Protein AF-A0A956HCN1-F1 (afdb_monomer)

Sequence (232 aa):
DELDNDITKVTPASFEPSIDYIVTKIPRFAFEKFKGADDTLTIQMKSVGEAMAIGRTVRESLGKAMRSMETETWGFDLAVGDIDLDQLEAQISRPTPSRLWLIGEALRRGMIFDDREVGVLVGQILPEVRKHLPVSIDSARLPGGAKIRPQIQLKTSREGDGLQVLATIVYGDPPIARVDGDRMRLVEPKKKAGKKAEPPRELPVRNVRVEKLLRERLRERFGLEPGQRKIL

Solvent-accessible surface area (backbone atoms only — not comparable to full-atom values): 14654 Å² total; per-residue (Å²): 134,83,62,62,23,88,84,76,69,80,46,63,53,89,66,83,88,86,76,93,57,36,77,29,75,46,75,33,69,60,64,91,79,41,86,90,60,81,67,67,63,62,97,62,90,74,60,80,50,69,26,73,21,74,19,83,37,61,50,51,4,44,44,48,19,46,44,58,56,80,72,93,33,79,45,63,60,65,89,71,76,100,64,57,71,68,59,49,49,57,52,51,73,43,54,39,90,59,29,71,35,50,49,44,46,39,58,73,75,61,65,80,72,54,82,80,48,42,54,50,38,65,72,51,48,48,60,57,46,49,76,50,38,97,70,88,82,90,65,100,68,76,94,61,59,54,80,52,68,73,43,82,44,78,48,77,49,76,58,88,92,44,79,47,75,44,37,33,45,27,28,56,89,75,59,47,30,33,48,49,83,95,41,79,42,78,42,82,75,79,73,54,92,94,48,88,72,79,73,79,93,68,76,65,51,84,56,66,71,61,50,50,53,53,49,51,50,33,37,76,75,67,72,43,67,72,53,67,83,79,84,127

Foldseek 3Di:
DFAPDPPPSPHGPPDDDDDQKDKDKAFAADCVVPPPDDQFDDPDDRGPGMFMAIDNFPCRRQQVRQVVRPPPDNHLPDDDPPDDLVVLVVVLVTRGSCNVSSVSVSVVVPPDDDPVVLCCCVVPVVVNCVVHDPDDDDDPDRPDLPQFQKDWDWDWDDDPPDIDIAIWIAGDVVGQWTDAPPDIDGDQDDDDPPDDDDRDPDDRDDDVPNVVVVQVCCCVPPVDGHHHDDDD

Secondary structure (DSSP, 8-state):
-PPBPTTTSSSBS-SPPP-SSEEEEEEE--GGGSTT------SS---SEEEEEEESSHHHHHHHHHHTT-SS--SS-----S--HHHHHHHHHS--TTHHHHHHHHHHTTPPPPHHHHHHIIIIIHHHHHTTS------SS------PPEEEEEEEEEETTEEEEEEEEEETTTT-EEEETTEEEEPPPP--TT-PPPPPSSPPPP-HHHHHHHHHHHHHHHS--PPP----

Mean predicted aligned error: 16.88 Å

Structure (mmCIF, N/CA/C/O backbone):
data_AF-A0A956HCN1-F1
#
_entry.id   AF-A0A956HCN1-F1
#
loop_
_atom_site.group_PDB
_atom_site.id
_atom_site.type_symbol
_atom_site.label_atom_id
_atom_site.label_alt_id
_atom_site.label_comp_id
_atom_site.label_asym_id
_atom_site.label_entity_id
_atom_site.label_seq_id
_atom_site.pdbx_PDB_ins_code
_atom_site.Cartn_x
_atom_site.Cartn_y
_atom_site.Cartn_z
_atom_site.occupancy
_atom_site.B_iso_or_equiv
_atom_site.auth_seq_id
_atom_site.auth_comp_id
_atom_site.auth_asym_id
_atom_site.auth_atom_id
_atom_site.pdbx_PDB_model_num
ATOM 1 N N . ASP A 1 1 ? -1.348 19.232 37.941 1.00 69.00 1 ASP A N 1
ATOM 2 C CA . ASP A 1 1 ? -2.361 19.077 36.892 1.00 69.00 1 ASP A CA 1
ATOM 3 C C . ASP A 1 1 ? -2.016 17.944 35.963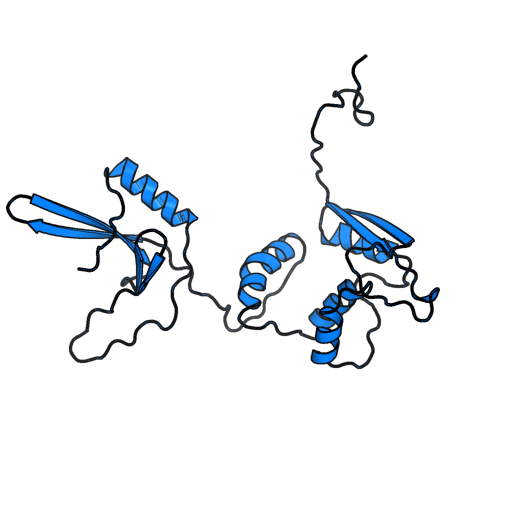 1.00 69.00 1 ASP A C 1
ATOM 5 O O . ASP A 1 1 ? -0.853 17.784 35.605 1.00 69.00 1 ASP A O 1
ATOM 9 N N . GLU A 1 2 ? -3.025 17.140 35.645 1.00 80.62 2 GLU A N 1
ATOM 10 C CA . GLU A 1 2 ? -2.978 16.139 34.580 1.00 80.62 2 GLU A CA 1
ATOM 11 C C . GLU A 1 2 ? -3.184 16.827 33.219 1.00 80.62 2 GLU A C 1
ATOM 13 O O . GLU A 1 2 ? -3.710 17.937 33.153 1.00 80.62 2 GLU A O 1
ATOM 18 N N . LEU A 1 3 ? -2.714 16.202 32.136 1.00 89.56 3 LEU A N 1
ATOM 19 C CA . LEU A 1 3 ? -2.830 16.758 30.785 1.00 89.56 3 LEU A CA 1
ATOM 20 C C . LEU A 1 3 ? -4.182 16.379 30.168 1.00 89.56 3 LEU A C 1
ATOM 22 O O . LEU A 1 3 ? -4.461 15.193 29.972 1.00 89.56 3 LEU A O 1
ATOM 26 N N . ASP A 1 4 ? -4.978 17.380 29.802 1.00 91.94 4 ASP A N 1
ATOM 27 C CA . ASP A 1 4 ? -6.216 17.200 29.041 1.00 91.94 4 ASP A CA 1
ATOM 28 C C . ASP A 1 4 ? -5.939 17.044 27.538 1.00 91.94 4 ASP A C 1
ATOM 30 O O . ASP A 1 4 ? -4.964 17.569 26.999 1.00 91.94 4 ASP A O 1
ATOM 34 N N . ASN A 1 5 ? -6.821 16.339 26.825 1.00 92.94 5 ASN A N 1
ATOM 35 C CA . ASN A 1 5 ? -6.773 16.265 25.368 1.00 92.94 5 ASN A CA 1
ATOM 36 C C . ASN 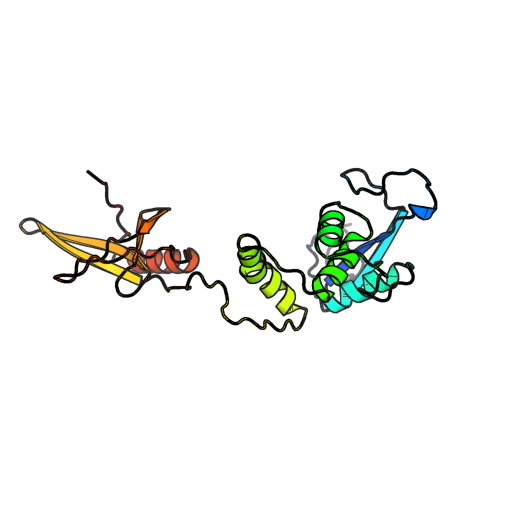A 1 5 ? -7.097 17.631 24.753 1.00 92.94 5 ASN A C 1
ATOM 38 O O . ASN A 1 5 ? -8.204 18.147 24.912 1.00 92.94 5 ASN A O 1
ATOM 42 N N . ASP A 1 6 ? -6.172 18.165 23.959 1.00 93.56 6 ASP A N 1
ATOM 43 C CA . ASP A 1 6 ? -6.309 19.483 23.351 1.00 93.56 6 ASP A CA 1
ATOM 44 C C . ASP A 1 6 ? -7.444 19.638 22.338 1.00 93.56 6 ASP A C 1
ATOM 46 O O . ASP A 1 6 ? -7.892 20.760 22.108 1.00 93.56 6 ASP A O 1
ATOM 50 N N . ILE A 1 7 ? -7.924 18.550 21.741 1.00 93.31 7 ILE A N 1
ATOM 51 C CA . ILE A 1 7 ? -8.974 18.610 20.720 1.00 93.31 7 ILE A CA 1
ATOM 52 C C . ILE A 1 7 ? -10.352 18.476 21.362 1.00 93.31 7 ILE A C 1
ATOM 54 O O . ILE A 1 7 ? -11.232 19.301 21.129 1.00 93.31 7 ILE A O 1
ATOM 58 N N . THR A 1 8 ? -10.560 17.428 22.160 1.00 91.94 8 THR A N 1
ATOM 59 C CA . THR A 1 8 ? -11.879 17.140 22.740 1.00 91.94 8 THR A CA 1
ATOM 60 C C . THR A 1 8 ? -12.130 17.924 24.024 1.00 91.94 8 THR A C 1
ATOM 62 O O . THR A 1 8 ? -13.290 18.144 24.354 1.00 91.94 8 THR A O 1
ATOM 65 N N . LYS A 1 9 ? -11.073 18.328 24.749 1.00 90.12 9 LYS A N 1
ATOM 66 C CA . LYS A 1 9 ? -11.102 19.061 26.031 1.00 90.12 9 LYS A CA 1
ATOM 67 C C . LYS A 1 9 ? -11.916 18.394 27.155 1.00 90.12 9 LYS A C 1
ATOM 69 O O . LYS A 1 9 ? -12.146 19.007 28.189 1.00 90.12 9 LYS A O 1
ATOM 74 N N . VAL A 1 10 ? -12.364 17.153 26.956 1.00 90.69 10 VAL A N 1
ATOM 75 C CA . VAL A 1 10 ? -13.223 16.398 27.893 1.00 90.69 10 VAL A CA 1
ATOM 76 C C . VAL A 1 10 ? -12.700 14.991 28.188 1.00 90.69 10 VAL A C 1
ATOM 78 O O . VAL A 1 10 ? -13.300 14.254 28.965 1.00 90.69 10 VAL A O 1
ATOM 81 N N . THR A 1 11 ? -11.600 14.596 27.549 1.00 90.25 11 THR A N 1
ATOM 82 C CA . THR A 1 11 ? -10.904 13.328 27.796 1.00 90.25 11 THR A CA 1
ATOM 83 C C . THR A 1 11 ? -9.472 13.626 28.231 1.00 90.25 11 THR A C 1
ATOM 85 O O . THR A 1 11 ? -8.907 14.604 27.737 1.00 90.25 11 THR A O 1
ATOM 88 N N . PRO A 1 12 ? -8.841 12.787 29.069 1.00 92.69 12 PRO A N 1
ATOM 89 C CA . PRO A 1 12 ? -7.426 12.952 29.386 1.00 92.69 12 PRO A CA 1
ATOM 90 C C . PRO A 1 12 ? -6.561 12.712 28.139 1.00 92.69 12 PRO A C 1
ATOM 92 O O . PRO A 1 12 ? -7.006 12.088 27.174 1.00 92.69 12 PRO A O 1
ATOM 95 N N . ALA A 1 13 ? -5.310 13.171 28.157 1.00 94.06 13 ALA A N 1
ATOM 96 C CA . ALA A 1 13 ? -4.333 12.898 27.098 1.00 94.06 13 ALA A CA 1
ATOM 97 C C . ALA A 1 13 ? -3.831 11.435 27.095 1.00 94.06 13 ALA A C 1
ATOM 99 O O . ALA A 1 13 ? -3.197 10.996 26.138 1.00 94.06 13 ALA A O 1
ATOM 100 N N . SER A 1 14 ? -4.121 10.663 28.146 1.00 94.31 14 SER A N 1
ATOM 101 C CA . SER A 1 14 ? -3.707 9.267 28.333 1.00 94.31 14 SER A CA 1
ATOM 102 C C . SER A 1 14 ? -4.626 8.265 27.616 1.00 94.31 14 SER A C 1
ATOM 104 O O . SER A 1 14 ? -5.228 7.389 28.236 1.00 94.31 14 SER A O 1
ATOM 106 N N . PHE A 1 15 ? -4.738 8.375 26.291 1.00 93.81 15 PHE A N 1
ATOM 107 C CA . PHE A 1 15 ? -5.506 7.435 25.466 1.00 93.81 15 PHE A CA 1
ATOM 108 C C . PHE A 1 15 ? -4.859 7.204 24.094 1.00 93.81 15 PHE A C 1
ATOM 110 O O . PHE A 1 15 ? -4.029 7.989 23.642 1.00 93.81 15 PHE A O 1
ATOM 117 N N . GLU A 1 16 ? -5.272 6.133 23.412 1.00 95.38 16 GLU A N 1
ATOM 118 C CA . GLU A 1 16 ? -4.913 5.872 22.014 1.00 95.38 16 GLU A CA 1
ATOM 119 C C . GLU A 1 16 ? -6.017 6.405 21.081 1.00 95.38 16 GLU A C 1
ATOM 121 O O . GLU A 1 16 ? -7.164 5.951 21.175 1.00 95.38 16 GLU A O 1
ATOM 126 N N . PRO A 1 17 ? -5.725 7.363 20.178 1.00 93.75 17 PRO A N 1
ATOM 127 C CA . PRO A 1 17 ? -6.721 7.872 19.243 1.00 93.75 17 PRO A CA 1
ATOM 128 C C . PRO A 1 17 ? -7.242 6.794 18.289 1.00 93.75 17 PRO A C 1
ATOM 130 O O . PRO A 1 17 ? -6.470 6.076 17.657 1.00 93.75 17 PRO A O 1
ATOM 133 N N . SER A 1 18 ? -8.564 6.741 18.115 1.00 95.25 18 SER A N 1
ATOM 134 C CA . SER A 1 18 ? -9.203 5.988 17.034 1.00 95.25 18 SER A CA 1
ATOM 135 C C . SER A 1 18 ? -9.595 6.951 15.916 1.00 95.25 18 SER A C 1
ATOM 137 O O . SER A 1 18 ? -10.284 7.939 16.168 1.00 95.25 18 SER A O 1
ATOM 139 N N . ILE A 1 19 ? -9.138 6.679 14.692 1.00 95.25 19 ILE A N 1
ATOM 140 C CA . ILE A 1 19 ? -9.431 7.497 13.509 1.00 95.25 19 ILE A CA 1
ATOM 141 C C . ILE A 1 19 ? -10.404 6.768 12.581 1.00 95.25 19 ILE A C 1
ATOM 143 O O . ILE A 1 19 ? -10.278 5.569 12.338 1.00 95.25 19 ILE A O 1
ATOM 147 N N . ASP A 1 20 ? -11.362 7.507 12.028 1.00 96.25 20 ASP A N 1
ATOM 148 C CA . ASP A 1 20 ? -12.388 7.026 11.094 1.00 96.25 20 ASP A CA 1
ATOM 149 C C . ASP A 1 20 ? -12.117 7.491 9.644 1.00 96.25 20 ASP A C 1
ATOM 151 O O . ASP A 1 20 ? -13.019 7.613 8.803 1.00 96.25 20 ASP A O 1
ATOM 155 N N . TYR A 1 21 ? -10.844 7.766 9.360 1.00 95.38 21 TYR A N 1
ATOM 156 C CA . TYR A 1 21 ? -10.308 8.229 8.085 1.00 95.38 21 TYR A CA 1
ATOM 157 C C . TYR A 1 21 ? -8.902 7.666 7.848 1.00 95.38 21 TYR A C 1
ATOM 159 O O . TYR A 1 21 ? -8.264 7.104 8.735 1.00 95.38 21 TYR A O 1
ATOM 167 N N . ILE A 1 22 ? -8.411 7.838 6.624 1.00 92.94 22 ILE A N 1
ATOM 168 C CA . ILE A 1 22 ? -7.085 7.423 6.176 1.00 92.94 22 ILE A CA 1
ATOM 169 C C . ILE A 1 22 ? -6.247 8.666 5.906 1.00 92.94 22 ILE A C 1
ATOM 171 O O . ILE A 1 22 ? -6.690 9.604 5.234 1.00 92.94 22 ILE A O 1
ATOM 175 N N . VAL A 1 23 ? -5.020 8.646 6.422 1.00 96.56 23 VAL A N 1
ATOM 176 C CA . VAL A 1 23 ? -4.009 9.676 6.197 1.00 96.56 23 VAL A CA 1
ATOM 177 C C . VAL A 1 23 ? -2.916 9.094 5.309 1.00 96.56 23 VAL A C 1
ATOM 179 O O . VAL A 1 23 ? -2.337 8.060 5.635 1.00 96.56 23 VAL A O 1
ATOM 182 N N . THR A 1 24 ? -2.632 9.754 4.191 1.00 95.94 24 THR A N 1
ATOM 183 C CA . THR A 1 24 ? -1.552 9.378 3.275 1.00 95.94 24 THR A CA 1
ATOM 184 C C . THR A 1 24 ? -0.509 10.475 3.279 1.00 95.94 24 THR A C 1
ATOM 186 O O . THR A 1 24 ? -0.846 11.652 3.146 1.00 95.94 24 THR A O 1
ATOM 189 N N . LYS A 1 25 ? 0.755 10.076 3.402 1.00 96.69 25 LYS A N 1
ATOM 190 C CA . LYS A 1 25 ? 1.913 10.961 3.380 1.00 96.69 25 LYS A CA 1
ATOM 191 C C . LYS A 1 25 ? 2.818 10.583 2.217 1.00 96.69 25 LYS A C 1
ATOM 193 O O . LYS A 1 25 ? 3.232 9.429 2.122 1.00 96.69 25 LYS A O 1
ATOM 198 N N . ILE A 1 26 ? 3.149 11.545 1.359 1.00 95.19 26 ILE A N 1
ATOM 199 C CA . ILE A 1 26 ? 4.052 11.345 0.220 1.00 95.19 26 ILE A CA 1
ATOM 200 C C . ILE A 1 26 ? 5.246 12.305 0.355 1.00 95.19 26 ILE A C 1
ATOM 202 O O . ILE A 1 26 ? 5.047 13.513 0.485 1.00 95.19 26 ILE A O 1
ATOM 206 N N . PRO A 1 27 ? 6.495 11.803 0.372 1.00 95.62 27 PRO A N 1
ATOM 207 C CA . PRO A 1 27 ? 7.684 12.651 0.424 1.00 95.62 27 PRO A CA 1
ATOM 208 C C . PRO A 1 27 ? 7.918 13.397 -0.900 1.00 95.62 27 PRO A C 1
ATOM 210 O O . PRO A 1 27 ? 7.813 12.808 -1.976 1.00 95.62 27 PRO A O 1
ATOM 213 N N . ARG A 1 28 ? 8.300 14.679 -0.821 1.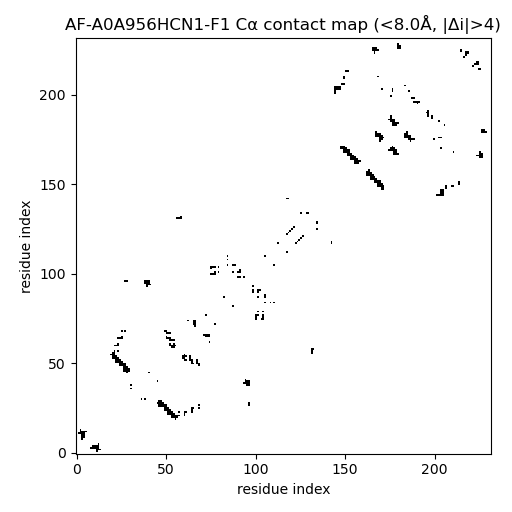00 93.75 28 ARG A N 1
ATOM 214 C CA . ARG A 1 28 ? 8.723 15.517 -1.956 1.00 93.75 28 ARG A CA 1
ATOM 215 C C . ARG A 1 28 ? 10.241 15.514 -2.069 1.00 93.75 28 ARG A C 1
ATOM 217 O O . ARG A 1 28 ? 10.950 15.711 -1.086 1.00 93.75 28 ARG A O 1
ATOM 224 N N . PHE A 1 29 ? 10.735 15.332 -3.285 1.00 94.38 29 PHE A N 1
ATOM 225 C CA . PHE A 1 29 ? 12.160 15.360 -3.625 1.00 94.38 29 PHE A CA 1
ATOM 226 C C . PHE A 1 29 ? 12.445 16.538 -4.553 1.00 94.38 29 PHE A C 1
ATOM 228 O O . PHE A 1 29 ? 11.509 17.048 -5.153 1.00 94.38 29 PHE A O 1
ATOM 235 N N . ALA A 1 30 ? 13.700 16.966 -4.674 1.00 93.62 30 ALA A N 1
ATOM 236 C CA . ALA A 1 30 ? 14.086 18.056 -5.577 1.00 93.62 30 ALA A CA 1
ATOM 237 C C . ALA A 1 30 ? 15.391 17.740 -6.329 1.00 93.62 30 ALA A C 1
ATOM 239 O O . ALA A 1 30 ? 16.304 18.565 -6.387 1.00 93.62 30 ALA A O 1
ATOM 240 N N . PHE A 1 31 ? 15.522 16.512 -6.846 1.00 92.94 31 PHE A N 1
ATOM 241 C CA . PHE A 1 31 ? 16.740 16.041 -7.521 1.00 92.94 31 PHE A CA 1
ATOM 242 C C . PHE A 1 31 ? 17.103 16.869 -8.758 1.00 92.94 31 PHE A C 1
ATOM 244 O O . PHE A 1 31 ? 18.280 16.987 -9.084 1.00 92.94 31 PHE A O 1
ATOM 251 N N . GLU A 1 32 ? 16.130 17.528 -9.392 1.00 89.81 32 GLU A N 1
ATOM 252 C CA . GLU A 1 32 ? 16.351 18.466 -10.494 1.00 89.81 32 GLU A CA 1
ATOM 253 C C . GLU A 1 32 ? 17.296 19.625 -10.128 1.00 89.81 32 GLU A C 1
ATOM 255 O O . GLU A 1 32 ? 17.954 20.191 -11.002 1.00 89.81 32 GLU A O 1
ATOM 260 N N . LYS A 1 33 ? 17.417 19.948 -8.832 1.00 92.50 33 LYS A N 1
ATOM 261 C CA . LYS A 1 33 ? 18.336 20.973 -8.317 1.00 92.50 33 LYS A CA 1
ATOM 262 C C . LYS A 1 33 ? 19.751 20.445 -8.046 1.00 92.50 33 LYS A C 1
ATOM 264 O O . LYS A 1 33 ? 20.663 21.246 -7.862 1.00 92.50 33 LYS A O 1
ATOM 269 N N . PHE A 1 34 ? 19.957 19.126 -8.049 1.00 93.69 34 PHE A N 1
ATOM 270 C CA . PHE A 1 34 ? 21.212 18.469 -7.665 1.00 93.69 34 PHE A CA 1
ATOM 271 C C . PHE A 1 34 ? 21.736 17.581 -8.800 1.00 93.69 34 PHE A C 1
ATOM 273 O O . PHE A 1 34 ? 21.676 16.353 -8.745 1.00 93.69 34 PHE A O 1
ATOM 280 N N . LYS A 1 35 ? 22.263 18.209 -9.858 1.00 91.31 35 LYS A N 1
ATOM 281 C CA . LYS A 1 35 ? 22.835 17.486 -11.007 1.00 91.31 35 LYS A CA 1
ATOM 282 C C . LYS A 1 35 ? 23.929 16.510 -10.553 1.00 91.31 35 LYS A C 1
ATOM 284 O O . LYS A 1 35 ? 24.846 16.901 -9.838 1.00 91.31 35 LYS A O 1
ATOM 289 N N . GLY A 1 36 ? 23.839 15.258 -11.002 1.00 91.62 36 GLY A N 1
ATOM 290 C CA . GLY A 1 36 ? 24.785 14.190 -10.654 1.00 91.62 36 GLY A CA 1
ATOM 291 C C . GLY A 1 36 ? 24.497 13.481 -9.327 1.00 91.62 36 GLY A C 1
ATOM 292 O O . GLY A 1 36 ? 25.200 12.529 -8.998 1.00 91.62 36 GLY A O 1
ATOM 293 N N . ALA A 1 37 ? 23.475 13.902 -8.575 1.00 93.00 37 ALA A N 1
ATOM 294 C CA . ALA A 1 37 ? 23.035 13.166 -7.398 1.00 93.00 37 ALA A CA 1
ATOM 295 C C . ALA A 1 37 ? 22.338 11.857 -7.796 1.00 93.00 37 ALA A C 1
ATOM 297 O O . ALA A 1 37 ? 21.514 11.832 -8.709 1.00 93.00 37 ALA A O 1
ATOM 298 N N . ASP A 1 38 ? 22.641 10.783 -7.069 1.00 93.62 38 ASP A N 1
ATOM 299 C CA . ASP A 1 38 ? 21.920 9.515 -7.177 1.00 93.62 38 ASP A CA 1
ATOM 300 C C . ASP A 1 38 ? 20.516 9.657 -6.567 1.00 93.62 38 ASP A C 1
ATOM 302 O O . ASP A 1 38 ? 20.368 9.963 -5.376 1.00 93.62 38 ASP A O 1
ATOM 306 N N . ASP A 1 39 ? 19.489 9.418 -7.380 1.00 94.56 39 ASP A N 1
ATOM 307 C CA . ASP A 1 39 ? 18.076 9.521 -7.008 1.00 94.56 39 ASP A CA 1
ATOM 308 C C . ASP A 1 39 ? 17.523 8.262 -6.321 1.00 94.56 39 ASP A C 1
ATOM 310 O O . ASP A 1 39 ? 16.372 8.250 -5.875 1.00 94.56 39 ASP A O 1
ATOM 314 N N . THR A 1 40 ? 18.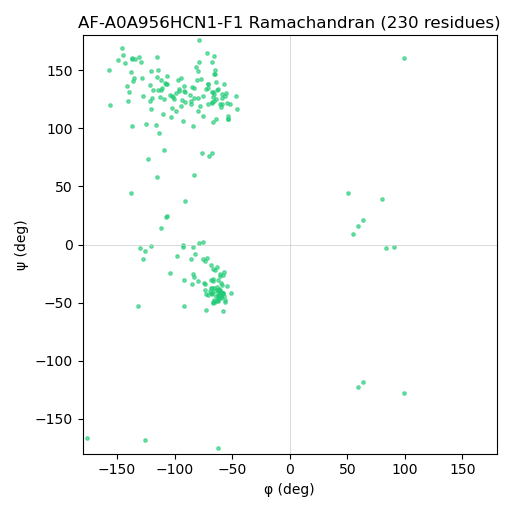344 7.218 -6.181 1.00 95.25 40 THR A N 1
ATOM 315 C CA . THR A 1 40 ? 17.955 5.967 -5.529 1.00 95.25 40 THR A CA 1
ATOM 316 C C . THR A 1 40 ? 17.645 6.210 -4.054 1.00 95.25 40 THR A C 1
ATOM 318 O O . THR A 1 40 ? 18.459 6.754 -3.299 1.00 95.25 40 THR A O 1
ATOM 321 N N . LEU A 1 41 ? 16.453 5.806 -3.623 1.00 95.19 41 LEU A N 1
ATOM 322 C CA . LEU A 1 41 ? 15.990 5.929 -2.249 1.00 95.19 41 LEU A CA 1
ATOM 323 C C . LEU A 1 41 ? 16.597 4.812 -1.401 1.00 95.19 41 LEU A C 1
ATOM 325 O O . LEU A 1 41 ? 16.468 3.628 -1.709 1.00 95.19 41 LEU A O 1
ATOM 329 N N . THR A 1 42 ? 17.250 5.207 -0.314 1.00 94.19 42 THR A N 1
ATOM 330 C CA . THR A 1 42 ? 17.902 4.301 0.632 1.00 94.19 42 THR A CA 1
ATOM 331 C C . THR A 1 42 ? 17.382 4.580 2.041 1.00 94.19 42 THR A C 1
ATOM 333 O O . THR A 1 42 ? 16.414 5.315 2.230 1.00 94.19 42 THR A O 1
ATOM 336 N N . ILE A 1 43 ? 18.032 4.012 3.055 1.00 94.94 43 ILE A N 1
ATOM 337 C CA . ILE A 1 43 ? 17.760 4.341 4.459 1.00 94.94 43 ILE A CA 1
ATOM 338 C C . ILE A 1 43 ? 18.070 5.809 4.802 1.00 94.94 43 ILE A C 1
ATOM 340 O O . ILE A 1 43 ? 17.576 6.319 5.804 1.00 94.94 43 ILE A O 1
ATOM 344 N N . GLN A 1 44 ? 18.886 6.492 3.990 1.00 95.62 44 GLN A N 1
ATOM 345 C CA . GLN A 1 44 ? 19.218 7.896 4.193 1.00 95.62 44 GLN A CA 1
ATOM 346 C C . GLN A 1 44 ? 18.167 8.793 3.532 1.00 95.62 44 GLN A C 1
ATOM 348 O O . GLN A 1 44 ? 17.864 8.661 2.344 1.00 95.62 44 GLN A O 1
ATOM 353 N N . MET A 1 45 ? 17.639 9.744 4.303 1.00 96.25 45 MET A N 1
ATOM 354 C CA . MET A 1 45 ? 16.622 10.680 3.831 1.00 96.25 45 MET A CA 1
ATOM 355 C C . MET A 1 45 ? 17.189 11.619 2.755 1.00 96.25 45 MET A C 1
ATOM 357 O O . MET A 1 45 ? 18.201 12.284 2.966 1.00 96.25 45 MET A O 1
ATOM 361 N N . LYS A 1 46 ? 16.500 11.681 1.609 1.00 96.38 46 LYS A N 1
ATOM 362 C CA . LYS A 1 46 ? 16.791 12.595 0.485 1.00 96.38 46 LYS A CA 1
ATOM 363 C C . LYS A 1 46 ? 15.618 13.531 0.148 1.00 96.38 46 LYS A C 1
ATOM 365 O O . LYS A 1 46 ? 15.703 14.326 -0.783 1.00 96.38 46 LYS A O 1
ATOM 370 N N . SER A 1 47 ? 14.496 13.417 0.860 1.00 95.62 47 SER A N 1
ATOM 371 C CA . SER A 1 47 ? 13.314 14.258 0.648 1.00 95.62 47 SER A CA 1
ATOM 372 C C . SER A 1 47 ? 13.503 15.646 1.256 1.00 95.62 47 SER A C 1
ATOM 374 O O . SER A 1 47 ? 14.044 15.771 2.350 1.00 95.62 47 SER A O 1
ATOM 376 N N . VAL A 1 48 ? 12.997 16.669 0.573 1.00 95.81 48 VAL A N 1
ATOM 377 C CA . VAL A 1 48 ? 13.045 18.081 0.993 1.00 95.81 48 VAL A CA 1
ATOM 378 C C . VAL A 1 48 ? 11.753 18.548 1.668 1.00 95.81 48 VAL A C 1
ATOM 380 O O . VAL A 1 48 ? 11.702 19.645 2.211 1.00 95.81 48 VAL A O 1
ATOM 383 N N . GLY A 1 49 ? 10.705 17.727 1.619 1.00 95.31 49 GLY A N 1
ATOM 384 C CA . GLY A 1 49 ? 9.412 18.022 2.220 1.00 95.31 49 GLY A CA 1
ATOM 385 C C . GLY A 1 49 ? 8.444 16.857 2.074 1.00 95.31 49 GLY A C 1
ATOM 386 O O . GLY A 1 49 ? 8.833 15.739 1.719 1.00 95.31 49 GLY A O 1
ATOM 387 N N . GLU A 1 50 ? 7.171 17.124 2.330 1.00 96.00 50 GLU A N 1
ATOM 388 C CA . GLU A 1 50 ? 6.105 16.134 2.262 1.00 96.00 50 GLU A CA 1
ATOM 389 C C . GLU A 1 50 ? 4.738 16.768 2.043 1.00 96.00 50 GLU A C 1
ATOM 391 O O . GLU A 1 50 ? 4.476 17.878 2.498 1.00 96.00 50 GLU A O 1
ATOM 396 N N . ALA A 1 51 ? 3.863 16.021 1.375 1.00 95.00 51 ALA A N 1
ATOM 397 C CA . ALA A 1 51 ? 2.439 16.296 1.328 1.00 95.00 51 ALA A CA 1
ATOM 398 C C . ALA A 1 51 ? 1.702 15.265 2.187 1.00 95.00 51 ALA A C 1
ATOM 400 O O . ALA A 1 51 ? 2.006 14.069 2.139 1.00 95.00 51 ALA A O 1
ATOM 401 N N . MET A 1 52 ? 0.711 15.727 2.946 1.00 97.75 52 MET A N 1
ATOM 402 C CA . MET A 1 52 ? -0.202 14.881 3.709 1.00 97.75 52 MET A CA 1
ATOM 403 C C . MET A 1 52 ? -1.633 15.148 3.252 1.00 97.75 52 MET A C 1
ATOM 405 O O . MET A 1 52 ? -2.026 16.302 3.089 1.00 97.75 52 MET A O 1
ATOM 409 N N . ALA A 1 53 ? -2.430 14.095 3.087 1.00 97.12 53 ALA A N 1
ATOM 410 C CA . ALA A 1 53 ? -3.848 14.238 2.794 1.00 97.12 53 ALA A CA 1
ATOM 411 C C . ALA A 1 53 ? -4.720 13.259 3.579 1.00 97.12 53 ALA A C 1
ATOM 413 O O . ALA A 1 53 ? -4.336 12.122 3.858 1.00 97.12 53 ALA A O 1
ATOM 414 N N . ILE A 1 54 ? -5.937 13.709 3.885 1.00 97.38 54 ILE A N 1
ATOM 415 C CA . ILE A 1 54 ? -6.953 12.956 4.620 1.00 97.38 54 ILE A CA 1
ATOM 416 C C . ILE A 1 54 ? -8.108 12.605 3.674 1.00 97.38 54 ILE A C 1
ATOM 418 O O . ILE A 1 54 ? -8.595 13.444 2.904 1.00 97.38 54 ILE A O 1
ATOM 422 N N . GLY A 1 55 ? -8.560 11.355 3.734 1.00 94.25 55 GLY A N 1
ATOM 423 C CA . GLY A 1 55 ? -9.731 10.872 3.007 1.00 94.25 55 GLY A CA 1
ATOM 424 C C . GLY A 1 55 ? -10.440 9.751 3.757 1.00 94.25 55 GLY A C 1
ATOM 425 O O . GLY A 1 55 ? -9.846 9.076 4.589 1.00 94.25 55 GLY A O 1
ATOM 426 N N . ARG A 1 56 ? -11.717 9.523 3.452 1.00 91.81 56 ARG A N 1
ATOM 427 C CA . ARG A 1 56 ? -12.509 8.410 4.000 1.00 91.81 56 ARG A CA 1
ATOM 428 C C . ARG A 1 56 ? -12.122 7.059 3.389 1.00 91.81 56 ARG A C 1
ATOM 430 O O . ARG A 1 56 ? -12.496 6.016 3.911 1.00 91.81 56 ARG A O 1
ATOM 437 N N . THR A 1 57 ? -11.379 7.067 2.281 1.00 83.88 57 THR A N 1
ATOM 438 C CA . THR A 1 57 ? -10.889 5.868 1.583 1.00 83.88 57 THR A CA 1
ATOM 439 C C . THR A 1 57 ? -9.430 6.033 1.157 1.00 83.88 57 THR A C 1
ATOM 441 O O . THR A 1 57 ? -8.950 7.160 1.012 1.00 83.88 57 THR A O 1
ATOM 444 N N . VAL A 1 58 ? -8.733 4.917 0.884 1.00 83.94 58 VAL A N 1
ATOM 445 C CA . VAL A 1 58 ? -7.346 4.954 0.380 1.00 83.94 58 VAL A CA 1
ATOM 446 C C . VAL A 1 58 ? -7.280 5.721 -0.936 1.00 83.94 58 VAL A C 1
ATOM 448 O O . VAL A 1 58 ? -6.407 6.561 -1.096 1.00 83.94 58 VAL A O 1
ATOM 451 N N . ARG A 1 59 ? -8.234 5.500 -1.852 1.00 84.00 59 ARG A N 1
ATOM 452 C CA . ARG A 1 59 ? -8.308 6.212 -3.138 1.00 84.00 59 ARG A CA 1
ATOM 453 C C . ARG A 1 59 ? -8.360 7.725 -2.945 1.00 84.00 59 ARG A C 1
ATOM 455 O O . ARG A 1 59 ? -7.629 8.450 -3.609 1.00 84.00 59 ARG A O 1
ATOM 462 N N . GLU A 1 60 ? -9.244 8.189 -2.067 1.00 86.75 60 GLU A N 1
ATOM 463 C CA . GLU A 1 60 ? -9.423 9.617 -1.819 1.00 86.75 60 GLU A CA 1
ATOM 464 C C . GLU A 1 60 ? -8.175 10.227 -1.171 1.00 86.75 60 GLU A C 1
ATOM 466 O O . GLU A 1 60 ? -7.673 11.242 -1.648 1.00 86.75 60 GLU A O 1
ATOM 471 N N . SER A 1 61 ? -7.664 9.598 -0.109 1.00 94.06 61 SER A N 1
ATOM 472 C CA . SER A 1 61 ? -6.486 10.077 0.617 1.00 94.06 61 SER A CA 1
ATOM 473 C C . SER A 1 61 ? -5.242 10.093 -0.282 1.00 94.06 61 SER A C 1
ATOM 475 O O . SER A 1 61 ? -4.570 11.119 -0.384 1.00 94.06 61 SER A O 1
ATOM 477 N N . LEU A 1 62 ? -4.987 9.007 -1.018 1.00 90.56 62 LEU A N 1
ATOM 478 C CA . LEU A 1 62 ? -3.858 8.891 -1.939 1.00 90.56 62 LEU A CA 1
ATOM 479 C C . LEU A 1 62 ? -3.973 9.865 -3.115 1.00 90.56 62 LEU A C 1
ATOM 481 O O . LEU A 1 62 ? -3.017 10.576 -3.404 1.00 90.56 62 LEU A O 1
ATOM 485 N N . GLY A 1 63 ? -5.136 9.945 -3.767 1.00 90.56 63 GLY A N 1
ATOM 486 C CA . GLY A 1 63 ? -5.342 10.847 -4.903 1.00 90.56 63 GLY A CA 1
ATOM 487 C C . GLY A 1 63 ? -5.161 12.318 -4.523 1.00 90.56 63 GLY A C 1
ATOM 488 O O . GLY A 1 63 ? -4.514 13.068 -5.255 1.00 90.56 63 GLY A O 1
ATOM 489 N N . LYS A 1 64 ? -5.663 12.721 -3.345 1.00 93.44 64 LYS A N 1
ATOM 490 C CA . LYS A 1 64 ? -5.410 14.058 -2.790 1.00 93.44 64 LYS A CA 1
ATOM 491 C C . LYS A 1 64 ? -3.918 14.276 -2.533 1.00 93.44 64 LYS A C 1
ATOM 493 O O . LYS A 1 64 ? -3.386 15.279 -2.993 1.00 93.44 64 LYS A O 1
ATOM 498 N N . ALA A 1 65 ? -3.241 13.335 -1.868 1.00 94.06 65 ALA A N 1
ATOM 499 C CA . ALA A 1 65 ? -1.815 13.455 -1.566 1.00 94.06 65 ALA A CA 1
ATOM 500 C C . ALA A 1 65 ? -0.965 13.583 -2.839 1.00 94.06 65 ALA A C 1
ATOM 502 O O . ALA A 1 65 ? -0.101 14.450 -2.898 1.00 94.06 65 ALA A O 1
ATOM 503 N N . MET A 1 66 ? -1.242 12.775 -3.870 1.00 91.19 66 MET A N 1
ATOM 504 C CA . MET A 1 66 ? -0.522 12.810 -5.149 1.00 91.19 66 MET A CA 1
ATOM 505 C C . MET A 1 66 ? -0.687 14.156 -5.859 1.00 91.19 66 MET A C 1
ATOM 507 O O . MET A 1 66 ? 0.300 14.741 -6.290 1.00 91.19 66 MET A O 1
ATOM 511 N N . ARG A 1 67 ? -1.912 14.691 -5.925 1.00 91.19 67 ARG A N 1
ATOM 512 C CA . ARG A 1 67 ? -2.168 16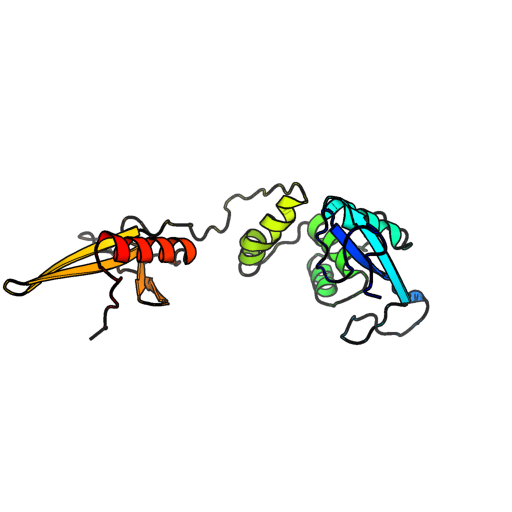.008 -6.530 1.00 91.19 67 ARG A CA 1
ATOM 513 C C . ARG A 1 67 ? -1.543 17.159 -5.729 1.00 91.19 67 ARG A C 1
ATOM 515 O O . ARG A 1 67 ? -1.167 18.175 -6.304 1.00 91.19 67 ARG A O 1
ATOM 522 N N . SER A 1 68 ? -1.408 17.006 -4.413 1.00 92.25 68 SER A N 1
ATOM 523 C CA . SER A 1 68 ? -0.760 17.985 -3.529 1.00 92.25 68 SER A CA 1
ATOM 524 C C . SER A 1 68 ? 0.772 17.996 -3.621 1.00 92.25 68 SER A C 1
ATOM 526 O O . SER A 1 68 ? 1.408 18.759 -2.904 1.00 92.25 68 SER A O 1
ATOM 528 N N . MET A 1 69 ? 1.381 17.180 -4.489 1.00 89.88 69 MET A N 1
ATOM 529 C CA . MET A 1 69 ? 2.840 17.098 -4.619 1.00 89.88 69 MET A CA 1
ATOM 530 C C . MET A 1 69 ? 3.489 18.272 -5.361 1.00 89.88 69 MET A C 1
ATOM 532 O O . MET A 1 69 ? 4.717 18.364 -5.353 1.00 89.88 69 MET A O 1
ATOM 536 N N . GLU A 1 70 ? 2.709 19.124 -6.035 1.00 86.50 70 GLU A N 1
ATOM 537 C CA . GLU A 1 70 ? 3.228 20.222 -6.874 1.00 86.50 70 GLU A CA 1
ATOM 538 C C . GLU A 1 70 ? 4.301 19.731 -7.870 1.00 86.50 70 GLU A C 1
ATOM 540 O O . GLU A 1 70 ? 5.392 20.287 -8.013 1.00 86.50 70 GLU A O 1
ATOM 545 N N . THR A 1 71 ? 4.011 18.598 -8.510 1.00 83.06 71 THR A N 1
ATOM 546 C CA . THR A 1 71 ? 4.861 17.951 -9.529 1.00 83.06 71 THR A CA 1
ATOM 547 C C . THR A 1 71 ? 4.229 18.000 -10.918 1.00 83.06 71 THR A C 1
ATOM 549 O O . THR A 1 71 ? 4.638 17.252 -11.794 1.00 83.06 71 THR A O 1
ATOM 552 N N . GLU A 1 72 ? 3.202 18.839 -11.100 1.00 83.50 72 GLU A N 1
ATOM 553 C CA . GLU A 1 72 ? 2.384 18.914 -12.323 1.00 83.50 72 GLU A CA 1
ATOM 554 C C . GLU A 1 72 ? 1.671 17.596 -12.686 1.00 83.50 72 GLU A C 1
ATOM 556 O O . GLU A 1 72 ? 1.148 17.453 -13.787 1.00 83.50 72 GLU A O 1
ATOM 561 N N . THR A 1 73 ? 1.587 16.658 -11.736 1.00 83.50 73 THR A N 1
ATOM 562 C CA . THR A 1 73 ? 0.833 15.406 -11.865 1.00 83.50 73 THR A CA 1
ATOM 563 C C . THR A 1 73 ? -0.551 15.516 -11.217 1.00 83.50 73 THR A C 1
ATOM 565 O O . THR A 1 73 ? -0.732 16.106 -10.147 1.00 83.50 73 THR A O 1
ATOM 568 N N . TRP A 1 74 ? -1.547 14.915 -11.858 1.00 85.00 74 TRP A N 1
ATOM 569 C CA . TRP A 1 74 ? -2.946 14.817 -11.450 1.00 85.00 74 TRP A CA 1
ATOM 570 C C . TRP A 1 74 ? -3.314 13.355 -11.176 1.00 85.00 74 TRP A C 1
ATOM 572 O O . TRP A 1 74 ? -4.243 12.785 -11.750 1.00 85.00 74 TRP A O 1
ATOM 582 N N . GLY A 1 75 ? -2.581 12.736 -10.249 1.00 84.06 75 GLY A N 1
ATOM 583 C CA . GLY A 1 75 ? -2.725 11.321 -9.910 1.00 84.06 75 GLY A CA 1
ATOM 584 C C . GLY A 1 75 ? -1.662 10.478 -10.607 1.00 84.06 75 GLY A C 1
ATOM 585 O O . GLY A 1 75 ? -0.478 10.753 -10.465 1.00 84.06 75 GLY A O 1
ATOM 586 N N . PHE A 1 76 ? -2.065 9.421 -11.315 1.00 83.62 76 PHE A N 1
ATOM 587 C CA . PHE A 1 76 ? -1.150 8.453 -11.945 1.00 83.62 76 PHE A CA 1
ATOM 588 C C . PHE A 1 76 ? -0.773 8.822 -13.392 1.00 83.62 76 PHE A C 1
ATOM 590 O O . PHE A 1 76 ? -0.689 7.953 -14.254 1.00 83.62 76 PHE A O 1
ATOM 597 N N . ASP A 1 77 ? -0.596 10.099 -13.696 1.00 81.81 77 ASP A N 1
ATOM 598 C CA . ASP A 1 77 ? -0.467 10.656 -15.052 1.00 81.81 77 ASP A CA 1
ATOM 599 C C . ASP A 1 77 ? 0.959 11.116 -15.398 1.00 81.81 77 ASP A C 1
ATOM 601 O O . ASP A 1 77 ? 1.149 11.950 -16.280 1.00 81.81 77 ASP A O 1
ATOM 605 N N . LEU A 1 78 ? 1.975 10.564 -14.727 1.00 82.75 78 LEU A N 1
ATOM 606 C CA . LEU A 1 78 ? 3.365 10.854 -15.072 1.00 82.75 78 LEU A CA 1
ATOM 607 C C . LEU A 1 78 ? 3.628 10.454 -16.527 1.00 82.75 78 LEU A C 1
ATOM 609 O O . LEU A 1 78 ? 3.416 9.301 -16.906 1.00 82.75 78 LEU A O 1
ATOM 613 N N . ALA A 1 79 ? 4.133 11.400 -17.316 1.00 78.62 79 ALA A N 1
ATOM 614 C CA . ALA A 1 79 ? 4.575 11.137 -18.674 1.00 78.62 79 ALA A CA 1
ATOM 615 C C . ALA A 1 79 ? 5.805 10.221 -18.641 1.00 78.62 79 ALA A C 1
ATOM 617 O O . ALA A 1 79 ? 6.913 10.640 -18.304 1.00 78.62 79 ALA A O 1
ATOM 618 N N . VAL A 1 80 ? 5.595 8.955 -18.982 1.00 82.00 80 VAL A N 1
ATOM 619 C CA . VAL A 1 80 ? 6.665 7.988 -19.210 1.00 82.00 80 VAL A CA 1
ATOM 620 C C . VAL A 1 80 ? 6.924 7.949 -20.711 1.00 82.00 80 VAL A C 1
ATOM 622 O O . VAL A 1 80 ? 5.982 7.884 -21.499 1.00 82.00 80 VAL A O 1
ATOM 625 N N . GLY A 1 81 ? 8.195 8.023 -21.109 1.00 82.31 81 GLY A N 1
ATOM 626 C CA . GLY A 1 81 ? 8.585 7.945 -22.515 1.00 82.31 81 GLY A CA 1
ATOM 627 C C . GLY A 1 81 ? 8.217 6.611 -23.176 1.00 82.31 81 GLY A C 1
ATOM 628 O O . GLY A 1 81 ? 7.595 5.724 -22.577 1.00 82.31 81 GLY A O 1
ATOM 629 N N . ASP A 1 82 ? 8.642 6.467 -24.428 1.00 84.94 82 ASP A N 1
ATOM 630 C CA . ASP A 1 82 ? 8.487 5.229 -25.191 1.00 84.94 82 ASP A CA 1
ATOM 631 C C . ASP A 1 82 ? 9.525 4.191 -24.732 1.00 84.94 82 ASP A C 1
ATOM 633 O O . ASP A 1 82 ? 10.600 4.047 -25.310 1.00 84.94 82 ASP A O 1
ATOM 637 N N . ILE A 1 83 ? 9.238 3.562 -23.592 1.00 86.44 83 ILE A N 1
ATOM 638 C CA . ILE A 1 83 ? 9.985 2.430 -23.031 1.00 86.44 83 ILE A CA 1
ATOM 639 C C . ILE A 1 83 ? 9.108 1.177 -23.033 1.00 86.44 83 ILE A C 1
ATOM 641 O O . ILE A 1 83 ? 7.891 1.282 -22.913 1.00 86.44 83 ILE A O 1
ATOM 645 N N . ASP A 1 84 ? 9.680 -0.013 -23.152 1.00 83.19 84 ASP A N 1
ATOM 646 C CA . ASP A 1 84 ? 8.897 -1.252 -23.067 1.00 83.19 84 ASP A CA 1
ATOM 647 C C . ASP A 1 84 ? 8.556 -1.638 -21.607 1.00 83.19 84 ASP A C 1
ATOM 649 O O . ASP A 1 84 ? 8.928 -0.955 -20.644 1.00 83.19 84 ASP A O 1
ATOM 653 N N . LEU A 1 85 ? 7.770 -2.709 -21.434 1.00 78.88 85 LEU A N 1
ATOM 654 C CA . LEU A 1 85 ? 7.386 -3.206 -20.106 1.00 78.88 85 LEU A CA 1
ATOM 655 C C . LEU A 1 85 ? 8.596 -3.686 -19.293 1.00 78.88 85 LEU A C 1
ATOM 657 O O . LEU A 1 85 ? 8.632 -3.425 -18.093 1.00 78.88 85 LEU A O 1
ATOM 661 N N . ASP A 1 86 ? 9.590 -4.302 -19.934 1.00 82.25 86 ASP A N 1
ATOM 662 C CA . ASP A 1 86 ? 10.791 -4.821 -19.268 1.00 82.25 86 ASP A CA 1
ATOM 663 C C . ASP A 1 86 ? 11.645 -3.667 -18.711 1.00 82.25 86 ASP A C 1
ATOM 665 O O . ASP A 1 86 ? 12.120 -3.695 -17.573 1.00 82.25 86 ASP A O 1
ATOM 669 N N . GLN A 1 87 ? 11.797 -2.591 -19.484 1.00 86.69 87 GLN A N 1
ATOM 670 C CA . GLN A 1 87 ? 12.463 -1.358 -19.071 1.00 86.69 87 GLN A CA 1
ATOM 671 C C . GLN A 1 87 ? 11.711 -0.658 -17.938 1.00 86.69 87 GLN A C 1
ATOM 673 O O . GLN A 1 87 ? 12.334 -0.124 -17.015 1.00 86.69 87 GLN A O 1
ATOM 678 N N . LEU A 1 88 ? 10.379 -0.647 -17.989 1.00 85.94 88 LEU A N 1
ATOM 679 C CA . LEU A 1 88 ? 9.552 -0.072 -16.935 1.00 85.94 88 LEU A CA 1
ATOM 680 C C . LEU A 1 88 ? 9.649 -0.889 -15.639 1.00 85.94 88 LEU A C 1
ATOM 682 O O . LEU A 1 88 ? 9.806 -0.310 -14.563 1.00 85.94 88 LEU A O 1
ATOM 686 N N . GLU A 1 89 ? 9.637 -2.219 -15.731 1.00 84.44 89 GLU A N 1
ATOM 687 C CA . GLU A 1 89 ? 9.843 -3.130 -14.603 1.00 84.44 89 GLU A CA 1
ATOM 688 C C . GLU A 1 89 ? 11.229 -2.934 -13.974 1.00 84.44 89 GLU A C 1
ATOM 690 O O . GLU A 1 89 ? 11.349 -2.775 -12.754 1.00 84.44 89 GLU A O 1
ATOM 695 N N . ALA A 1 90 ? 12.271 -2.815 -14.801 1.00 86.94 90 ALA A N 1
ATOM 696 C CA . ALA A 1 90 ? 13.616 -2.495 -14.339 1.00 86.94 90 ALA A CA 1
ATOM 697 C C . ALA A 1 90 ? 13.661 -1.165 -13.565 1.00 86.94 90 ALA A C 1
ATOM 699 O O . ALA A 1 90 ? 14.293 -1.092 -12.508 1.00 86.94 90 ALA A O 1
ATOM 700 N N . GLN A 1 91 ? 12.959 -0.124 -14.024 1.00 90.06 91 GLN A N 1
ATOM 701 C CA . GLN A 1 91 ? 12.862 1.141 -13.286 1.00 90.06 91 GLN A CA 1
ATOM 702 C C . GLN A 1 91 ? 12.062 1.007 -11.983 1.00 90.06 91 GLN A C 1
ATOM 704 O O . GLN A 1 91 ? 12.448 1.599 -10.976 1.00 90.06 91 GLN A O 1
ATOM 709 N N . ILE A 1 92 ? 10.989 0.210 -11.966 1.00 89.62 92 ILE A N 1
ATOM 710 C CA . ILE A 1 92 ? 10.179 -0.059 -10.764 1.00 89.62 92 ILE A CA 1
ATOM 711 C C . ILE A 1 92 ? 10.972 -0.848 -9.716 1.00 89.62 92 ILE A C 1
ATOM 713 O O . ILE A 1 92 ? 10.737 -0.672 -8.515 1.00 89.62 92 ILE A O 1
ATOM 717 N N . SER A 1 93 ? 11.906 -1.700 -10.144 1.00 88.19 93 SER A N 1
ATOM 718 C CA . SER A 1 93 ? 12.777 -2.465 -9.247 1.00 88.19 93 SER A CA 1
ATOM 719 C C . SER A 1 93 ? 13.675 -1.557 -8.397 1.00 88.19 93 SER A C 1
ATOM 721 O O . SER A 1 93 ? 13.961 -1.877 -7.240 1.00 88.19 93 SER A O 1
ATOM 723 N N . ARG A 1 94 ? 14.053 -0.381 -8.925 1.00 92.44 94 ARG A N 1
ATOM 724 C CA . ARG A 1 94 ? 14.842 0.623 -8.208 1.00 92.44 94 ARG A CA 1
ATOM 725 C C . ARG A 1 94 ? 13.914 1.528 -7.388 1.00 92.44 94 ARG A C 1
ATOM 727 O O . ARG A 1 94 ? 13.021 2.166 -7.943 1.00 92.44 94 ARG A O 1
ATOM 734 N N . PRO A 1 95 ? 14.106 1.649 -6.064 1.00 93.25 95 PRO A N 1
ATOM 735 C CA . PRO A 1 95 ? 13.363 2.620 -5.271 1.00 93.25 95 PRO A CA 1
ATOM 736 C C . PRO A 1 95 ? 13.707 4.047 -5.719 1.00 93.25 95 PRO A C 1
ATOM 738 O O . PRO A 1 95 ? 14.802 4.526 -5.450 1.00 93.25 95 PRO A O 1
ATOM 741 N N . THR A 1 96 ? 12.787 4.729 -6.397 1.00 94.38 96 THR A N 1
ATOM 742 C CA . THR A 1 96 ? 12.946 6.119 -6.862 1.00 94.38 96 THR A CA 1
ATOM 743 C C . THR A 1 96 ? 11.723 6.961 -6.480 1.00 94.38 96 THR A C 1
ATOM 745 O O . THR A 1 96 ? 10.653 6.403 -6.208 1.00 94.38 96 THR A O 1
ATOM 748 N N . PRO A 1 97 ? 11.827 8.304 -6.478 1.00 92.81 97 PRO A N 1
ATOM 749 C CA . PRO A 1 97 ? 10.682 9.189 -6.249 1.00 92.81 97 PRO A CA 1
ATOM 750 C C . PRO A 1 97 ? 9.499 8.938 -7.187 1.00 92.81 97 PRO A C 1
ATOM 752 O O . PRO A 1 97 ? 8.350 9.043 -6.770 1.00 92.81 97 PRO A O 1
ATOM 755 N N . SER A 1 98 ? 9.771 8.586 -8.445 1.00 91.38 98 SER A N 1
ATOM 756 C CA . SER A 1 98 ? 8.753 8.353 -9.472 1.00 91.38 98 SER A CA 1
ATOM 757 C C . SER A 1 98 ? 8.138 6.952 -9.417 1.00 91.38 98 SER A C 1
ATOM 759 O O . SER A 1 98 ? 7.142 6.713 -10.096 1.00 91.38 98 SER A O 1
ATOM 761 N N . ARG A 1 99 ? 8.662 6.030 -8.591 1.00 92.44 99 ARG A N 1
ATOM 762 C CA . ARG A 1 99 ? 8.264 4.610 -8.568 1.00 92.44 99 ARG A CA 1
ATOM 763 C C . ARG A 1 99 ? 6.754 4.391 -8.468 1.00 92.44 99 ARG A C 1
ATOM 765 O O . ARG A 1 99 ? 6.224 3.536 -9.167 1.00 92.44 99 ARG A O 1
ATOM 772 N N . LEU A 1 100 ? 6.052 5.162 -7.635 1.00 89.94 100 LEU A N 1
ATOM 773 C CA . LEU A 1 100 ? 4.594 5.050 -7.493 1.00 89.94 100 LEU A CA 1
ATOM 774 C C . LEU A 1 100 ? 3.858 5.325 -8.816 1.00 89.94 100 LEU A C 1
ATOM 776 O O . LEU A 1 100 ? 2.910 4.622 -9.161 1.00 89.94 100 LEU A O 1
ATOM 780 N N . TRP A 1 101 ? 4.306 6.330 -9.564 1.00 90.12 101 TRP A N 1
ATOM 781 C CA . TRP A 1 101 ? 3.739 6.673 -10.863 1.00 90.12 101 TRP A CA 1
ATOM 782 C C . TRP A 1 101 ? 4.127 5.660 -11.939 1.00 90.12 101 TRP A C 1
ATOM 784 O O . TRP A 1 101 ? 3.276 5.286 -12.740 1.0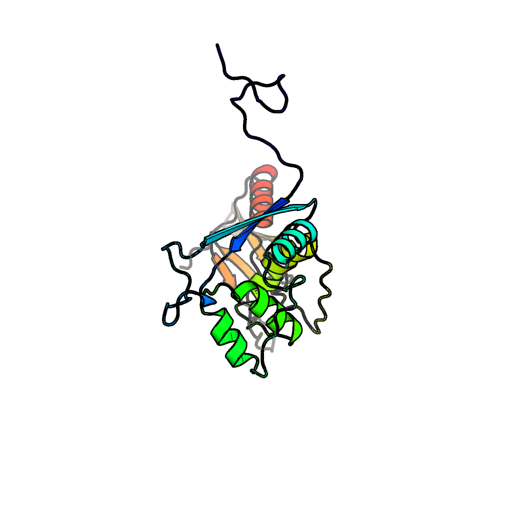0 90.12 101 TRP A O 1
ATOM 794 N N . LEU A 1 102 ? 5.370 5.165 -11.914 1.00 90.31 102 LEU A N 1
ATOM 795 C CA . LEU A 1 102 ? 5.830 4.106 -12.818 1.00 90.31 102 LEU A CA 1
ATOM 796 C C . LEU A 1 102 ? 5.006 2.824 -12.646 1.00 90.31 102 LEU A C 1
ATOM 798 O O . LEU A 1 102 ? 4.613 2.220 -13.638 1.00 90.31 102 LEU A O 1
ATOM 802 N N . ILE A 1 103 ? 4.664 2.450 -11.407 1.00 86.75 103 ILE A N 1
ATOM 803 C CA . ILE A 1 103 ? 3.736 1.341 -11.132 1.00 86.75 103 ILE A CA 1
ATOM 804 C C . ILE A 1 103 ? 2.365 1.616 -11.763 1.00 86.75 103 ILE A C 1
ATOM 806 O O . ILE A 1 103 ? 1.792 0.733 -12.395 1.00 86.75 103 ILE A O 1
ATOM 810 N N . GLY A 1 104 ? 1.841 2.837 -11.621 1.00 86.06 104 GLY A N 1
ATOM 811 C CA . GLY A 1 104 ? 0.580 3.229 -12.253 1.00 86.06 104 GLY A CA 1
ATOM 812 C C . GLY A 1 104 ? 0.607 3.082 -13.777 1.00 86.06 104 GLY A C 1
ATOM 813 O O . GLY A 1 104 ? -0.354 2.581 -14.362 1.00 86.06 104 GLY A O 1
ATOM 814 N N . GLU A 1 105 ? 1.716 3.462 -14.411 1.00 86.25 105 GLU A N 1
ATOM 815 C CA . GLU A 1 105 ? 1.910 3.294 -15.852 1.00 86.25 105 GLU A CA 1
ATOM 816 C C . GLU A 1 105 ? 2.041 1.822 -16.255 1.00 86.25 105 GLU A C 1
ATOM 818 O O . GLU A 1 105 ? 1.433 1.392 -17.232 1.00 86.25 105 GLU A O 1
ATOM 823 N N . ALA A 1 106 ? 2.772 1.019 -15.486 1.00 84.56 106 ALA A N 1
ATOM 824 C CA . ALA A 1 106 ? 2.948 -0.398 -15.783 1.00 84.56 106 ALA A CA 1
ATOM 825 C C . ALA A 1 106 ? 1.618 -1.151 -15.738 1.00 84.56 106 ALA A C 1
ATOM 827 O O . ALA A 1 106 ? 1.293 -1.919 -16.645 1.00 84.56 106 ALA A O 1
ATOM 828 N N . LEU A 1 107 ? 0.798 -0.861 -14.727 1.00 79.81 107 LEU A N 1
ATOM 829 C CA . LEU A 1 107 ? -0.556 -1.397 -14.633 1.00 79.81 107 LEU A CA 1
ATOM 830 C C . LEU A 1 107 ? -1.420 -0.966 -15.829 1.00 79.81 107 LEU A C 1
ATOM 832 O O . LEU A 1 107 ? -2.181 -1.777 -16.352 1.00 79.81 107 LEU A O 1
ATOM 836 N N . ARG A 1 108 ? -1.280 0.281 -16.302 1.00 79.56 108 ARG A N 1
ATOM 837 C CA . ARG A 1 108 ? -1.993 0.790 -17.488 1.00 79.56 108 ARG A CA 1
ATOM 838 C C . ARG A 1 108 ? -1.565 0.087 -18.777 1.00 79.56 108 ARG A C 1
ATOM 840 O O . ARG A 1 108 ? -2.414 -0.173 -19.625 1.00 79.56 108 ARG A O 1
ATOM 847 N N . ARG A 1 109 ? -0.277 -0.239 -18.914 1.0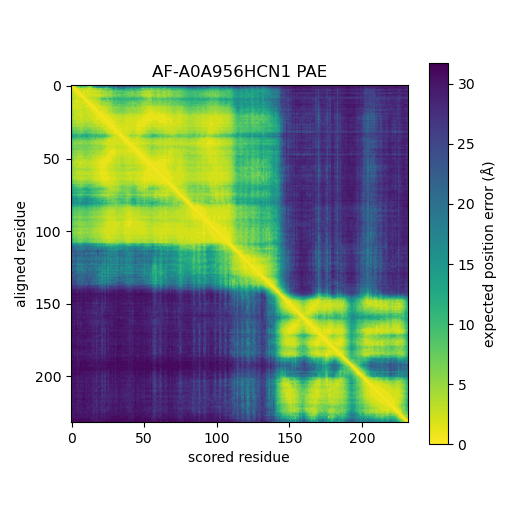0 79.44 109 ARG A N 1
ATOM 848 C CA . ARG A 1 109 ? 0.296 -0.957 -20.066 1.00 79.44 109 ARG A CA 1
ATOM 849 C C . ARG A 1 109 ? 0.060 -2.472 -20.031 1.00 79.44 109 ARG A C 1
ATOM 851 O O . ARG A 1 109 ? 0.496 -3.168 -20.940 1.00 79.44 109 ARG A O 1
ATOM 858 N N . GLY A 1 110 ? -0.646 -2.984 -19.020 1.00 70.44 110 GLY A N 1
ATOM 859 C CA . GLY A 1 110 ? -0.980 -4.405 -18.922 1.00 70.44 110 GLY A CA 1
ATOM 860 C C . GLY A 1 110 ? 0.168 -5.264 -18.395 1.00 70.44 110 GLY A C 1
ATOM 861 O O . GLY A 1 110 ? 0.360 -6.372 -18.887 1.00 70.44 110 GLY A O 1
ATOM 862 N N . MET A 1 111 ? 0.918 -4.759 -17.407 1.00 69.81 111 MET A N 1
ATOM 863 C CA . MET A 1 111 ? 1.937 -5.522 -16.681 1.00 69.81 111 MET A CA 1
ATOM 864 C C . MET A 1 111 ? 1.407 -6.897 -16.255 1.00 69.81 111 MET A C 1
ATOM 866 O O . MET A 1 111 ? 0.346 -7.018 -15.635 1.00 69.81 111 MET A O 1
ATOM 870 N N . ILE A 1 112 ? 2.171 -7.926 -16.613 1.00 64.25 112 ILE A N 1
ATOM 871 C CA . ILE A 1 112 ? 1.874 -9.326 -16.330 1.00 64.25 112 ILE A CA 1
ATOM 872 C C . ILE A 1 112 ? 2.693 -9.722 -15.105 1.00 64.25 112 ILE A C 1
ATOM 874 O O . ILE A 1 112 ? 3.889 -9.466 -15.055 1.00 64.25 112 ILE A O 1
ATOM 878 N N . PHE A 1 113 ? 2.040 -10.334 -14.124 1.00 64.88 113 PHE A N 1
ATOM 879 C CA . PHE A 1 113 ? 2.694 -10.857 -12.927 1.00 64.88 113 PHE A CA 1
ATOM 880 C C . PHE A 1 113 ? 3.027 -12.332 -13.129 1.00 64.88 113 PHE A C 1
ATOM 882 O O . PHE A 1 113 ? 2.230 -13.063 -13.727 1.00 64.88 113 PHE A O 1
ATOM 889 N N . ASP A 1 114 ? 4.171 -12.775 -12.613 1.00 62.62 114 ASP A N 1
ATOM 890 C CA . ASP A 1 114 ? 4.557 -14.183 -12.695 1.00 62.62 114 ASP A CA 1
ATOM 891 C C . ASP A 1 114 ? 3.710 -15.072 -11.754 1.00 62.62 114 ASP A C 1
ATOM 893 O O . ASP A 1 114 ? 3.052 -14.598 -10.824 1.00 62.62 114 ASP A O 1
ATOM 897 N N . ASP A 1 115 ? 3.731 -16.396 -11.944 1.00 57.00 115 ASP A N 1
ATOM 898 C CA . ASP A 1 115 ? 2.945 -17.327 -11.113 1.00 57.00 115 ASP A CA 1
ATOM 899 C C . ASP A 1 115 ? 3.264 -17.241 -9.603 1.00 57.00 115 ASP A C 1
ATOM 901 O O . ASP A 1 115 ? 2.420 -17.570 -8.761 1.00 57.00 115 ASP A O 1
ATOM 905 N N . ARG A 1 116 ? 4.475 -16.805 -9.233 1.00 62.56 116 ARG A N 1
ATOM 906 C CA . ARG A 1 116 ? 4.927 -16.677 -7.837 1.00 62.56 116 ARG A CA 1
ATOM 907 C C . ARG A 1 116 ? 4.377 -15.401 -7.197 1.00 62.56 116 ARG A C 1
ATOM 909 O O . ARG A 1 116 ? 4.083 -15.393 -6.000 1.00 62.56 116 ARG A O 1
ATOM 916 N N . GLU A 1 117 ? 4.186 -14.356 -7.989 1.00 61.75 117 GLU A N 1
ATOM 917 C CA . GLU A 1 117 ? 3.651 -13.054 -7.605 1.00 61.75 117 GLU A CA 1
ATOM 918 C C . GLU A 1 117 ? 2.124 -13.035 -7.625 1.00 61.75 117 GLU A C 1
ATOM 920 O O . GLU A 1 117 ? 1.500 -12.423 -6.752 1.00 61.75 117 GLU A O 1
ATOM 925 N N . VAL A 1 118 ? 1.498 -13.768 -8.553 1.00 63.38 118 VAL A N 1
ATOM 926 C CA . VAL A 1 118 ? 0.036 -13.815 -8.697 1.00 63.38 118 VAL A CA 1
ATOM 927 C C . VAL A 1 118 ? -0.637 -14.331 -7.422 1.00 63.38 118 VAL A C 1
ATOM 929 O O . VAL A 1 118 ? -1.714 -13.858 -7.055 1.00 63.38 118 VAL A O 1
ATOM 932 N N . GLY A 1 119 ? -0.000 -15.246 -6.684 1.00 63.03 119 GLY A N 1
ATOM 933 C CA . GLY A 1 119 ? -0.516 -15.730 -5.401 1.00 63.03 119 GLY A CA 1
ATOM 934 C C . GLY A 1 119 ? -0.641 -14.626 -4.343 1.00 63.03 119 GLY A C 1
ATOM 935 O O . GLY A 1 119 ? -1.662 -14.532 -3.657 1.00 63.03 119 GLY A O 1
ATOM 936 N N . VAL A 1 120 ? 0.369 -13.759 -4.233 1.00 62.66 120 VAL A N 1
ATOM 937 C CA . VAL A 1 120 ? 0.360 -12.604 -3.318 1.00 62.66 120 VAL A CA 1
ATOM 938 C C . VAL A 1 120 ? -0.590 -11.529 -3.839 1.00 62.66 120 VAL A C 1
ATOM 940 O O . VAL A 1 120 ? -1.397 -10.989 -3.076 1.00 62.66 120 VAL A O 1
ATOM 943 N N . LEU A 1 121 ? -0.560 -11.275 -5.147 1.00 62.47 121 LEU A N 1
ATOM 944 C CA . LEU A 1 121 ? -1.424 -10.313 -5.809 1.00 62.47 121 LEU A CA 1
ATOM 945 C C . LEU A 1 121 ? -2.902 -10.657 -5.591 1.00 62.47 121 LEU A C 1
ATOM 947 O O . LEU A 1 121 ? -3.640 -9.866 -5.022 1.00 62.47 121 LEU A O 1
ATOM 951 N N . VAL A 1 122 ? -3.347 -11.856 -5.960 1.00 63.28 122 VAL A N 1
ATOM 952 C CA . VAL A 1 122 ? -4.751 -12.284 -5.831 1.00 63.28 122 VAL A CA 1
ATOM 953 C C . VAL A 1 122 ? -5.128 -12.591 -4.380 1.00 63.28 122 VAL A C 1
ATOM 955 O O . VAL A 1 122 ? -6.274 -12.380 -3.980 1.00 63.28 122 VAL A O 1
ATOM 958 N N . GLY A 1 123 ? -4.192 -13.108 -3.583 1.00 55.31 123 GLY A N 1
ATOM 959 C CA . GLY A 1 123 ? -4.459 -13.561 -2.220 1.00 55.31 123 GLY A CA 1
ATOM 960 C C . GLY A 1 123 ? -4.453 -12.458 -1.165 1.00 55.31 123 GLY A C 1
ATOM 961 O O . GLY A 1 123 ? -5.130 -12.608 -0.148 1.00 55.31 123 GLY A O 1
ATOM 962 N N . GLN A 1 124 ? -3.702 -11.377 -1.387 1.00 58.50 124 GLN A N 1
ATOM 963 C CA . GLN A 1 124 ? -3.448 -10.345 -0.376 1.00 58.50 124 GLN A CA 1
ATOM 964 C C . GLN A 1 124 ? -3.667 -8.936 -0.929 1.00 58.50 124 GLN A C 1
ATOM 966 O O . GLN A 1 124 ? -4.464 -8.182 -0.376 1.00 58.50 124 GLN A O 1
ATOM 971 N N . ILE A 1 125 ? -3.025 -8.600 -2.052 1.00 63.66 125 ILE A N 1
ATOM 972 C CA . ILE A 1 125 ? -3.013 -7.227 -2.576 1.00 63.66 125 ILE A CA 1
ATOM 973 C C . ILE A 1 125 ? -4.371 -6.852 -3.177 1.00 63.66 125 ILE A C 1
ATOM 975 O O . ILE A 1 125 ? -4.989 -5.893 -2.735 1.00 63.66 125 ILE A O 1
ATOM 979 N N . LEU A 1 126 ? -4.884 -7.608 -4.148 1.00 66.31 126 LEU A N 1
ATOM 980 C CA . LEU A 1 126 ? -6.152 -7.330 -4.825 1.00 66.31 126 LEU A CA 1
ATOM 981 C C . LEU A 1 126 ? -7.357 -7.339 -3.879 1.00 66.31 126 LEU A C 1
ATOM 983 O O . LEU A 1 126 ? -8.219 -6.486 -4.063 1.00 66.31 126 LEU A O 1
ATOM 987 N N . PRO A 1 127 ? -7.467 -8.228 -2.871 1.00 65.50 127 PRO A N 1
ATOM 988 C CA . PRO A 1 127 ? -8.511 -8.126 -1.859 1.00 65.50 127 PRO A CA 1
ATOM 989 C C . PRO A 1 127 ? -8.470 -6.808 -1.088 1.00 65.50 127 PRO A C 1
ATOM 991 O O . PRO A 1 127 ? -9.527 -6.219 -0.881 1.00 65.50 127 PRO A O 1
ATOM 994 N N . GLU A 1 128 ? -7.284 -6.323 -0.707 1.00 62.69 128 GLU A N 1
ATOM 995 C CA . GLU A 1 128 ? -7.154 -5.024 -0.039 1.00 62.69 128 GLU A CA 1
ATOM 996 C C . GLU A 1 128 ? -7.419 -3.855 -0.984 1.00 62.69 128 GLU A C 1
ATOM 998 O O . GLU A 1 128 ? -8.187 -2.950 -0.661 1.00 62.69 128 GLU A O 1
ATOM 1003 N N . VAL A 1 129 ? -6.881 -3.905 -2.202 1.00 65.19 129 VAL A N 1
ATOM 1004 C CA . VAL A 1 129 ? -7.147 -2.898 -3.234 1.00 65.19 129 VAL A CA 1
ATOM 1005 C C . VAL A 1 129 ? -8.645 -2.845 -3.550 1.00 65.19 129 VAL A C 1
ATOM 1007 O O . VAL A 1 129 ? -9.200 -1.755 -3.626 1.00 65.19 129 VAL A O 1
ATOM 1010 N N . ARG A 1 130 ? -9.342 -3.988 -3.626 1.00 66.12 130 ARG A N 1
ATOM 1011 C CA . ARG A 1 130 ? -10.798 -4.072 -3.849 1.00 66.12 130 ARG A CA 1
ATOM 1012 C C . ARG A 1 130 ? -11.634 -3.393 -2.771 1.00 66.12 130 ARG A C 1
ATOM 1014 O O . ARG A 1 130 ? -12.736 -2.946 -3.080 1.00 66.12 130 ARG A O 1
ATOM 1021 N N . LYS A 1 131 ? -11.142 -3.275 -1.532 1.00 67.81 131 LYS A N 1
ATOM 1022 C CA . LYS A 1 131 ? -11.847 -2.515 -0.482 1.00 67.81 131 LYS A CA 1
ATOM 1023 C C . LYS A 1 131 ? -11.896 -1.017 -0.782 1.00 67.81 131 LYS A C 1
ATOM 1025 O O . LYS A 1 131 ? -12.740 -0.312 -0.234 1.00 67.81 131 LYS A O 1
ATOM 1030 N N . HIS A 1 132 ? -10.999 -0.523 -1.632 1.00 61.75 132 HIS A N 1
ATOM 1031 C CA . HIS A 1 132 ? -10.803 0.909 -1.858 1.00 61.75 132 HIS A CA 1
ATOM 1032 C C . HIS A 1 132 ? -10.855 1.325 -3.338 1.00 61.75 132 HIS A C 1
ATOM 1034 O O . HIS A 1 132 ? -10.956 2.514 -3.646 1.00 61.75 132 HIS A O 1
ATOM 1040 N N . LEU A 1 133 ? -10.806 0.366 -4.261 1.00 54.81 133 LEU A N 1
ATOM 1041 C CA . LEU A 1 133 ? -10.804 0.554 -5.705 1.00 54.81 133 LEU A CA 1
ATOM 1042 C C . LEU A 1 133 ? -11.683 -0.538 -6.348 1.00 54.81 133 LEU A C 1
ATOM 1044 O O . LEU A 1 133 ? -11.396 -1.717 -6.158 1.00 54.81 133 LEU A O 1
ATOM 1048 N N . PRO A 1 134 ? -12.724 -0.215 -7.135 1.00 46.16 134 PRO A N 1
ATOM 1049 C CA . PRO A 1 134 ? -13.312 -1.159 -8.079 1.00 46.16 134 PRO A CA 1
ATOM 1050 C C . PRO A 1 134 ? -12.231 -1.734 -8.998 1.00 46.16 134 PRO A C 1
ATOM 1052 O O . PRO A 1 134 ? -11.706 -1.039 -9.864 1.00 46.16 134 PRO A O 1
ATOM 1055 N N . VAL A 1 135 ? -11.902 -3.007 -8.780 1.00 56.09 135 VAL A N 1
ATOM 1056 C CA . VAL A 1 135 ? -10.999 -3.793 -9.624 1.00 56.09 135 VAL A CA 1
ATOM 1057 C C . VAL A 1 135 ? -11.827 -4.850 -10.346 1.00 56.09 135 VAL A C 1
ATOM 1059 O O . VAL A 1 135 ? -12.315 -5.793 -9.707 1.00 56.09 135 VAL A O 1
ATOM 1062 N N . SER A 1 136 ? -11.953 -4.713 -11.669 1.00 49.66 136 SER A N 1
ATOM 1063 C CA . SER A 1 136 ? -12.381 -5.822 -12.528 1.00 49.66 136 SER A CA 1
ATOM 1064 C C . SER A 1 136 ? -11.238 -6.826 -12.626 1.00 49.66 136 SER A C 1
ATOM 1066 O O . SER A 1 136 ? -10.086 -6.433 -12.793 1.00 49.66 136 SER A O 1
ATOM 1068 N N . ILE A 1 137 ? -11.544 -8.111 -12.463 1.00 53.19 137 ILE A N 1
ATOM 1069 C CA . ILE A 1 137 ? -10.581 -9.182 -12.728 1.00 53.19 137 ILE A CA 1
ATOM 1070 C C . ILE A 1 137 ? -11.162 -9.991 -13.874 1.00 53.19 137 ILE A C 1
ATOM 1072 O O . ILE A 1 137 ? -12.069 -10.795 -13.660 1.00 53.19 137 ILE A O 1
ATOM 1076 N N . ASP A 1 138 ? -10.616 -9.774 -15.061 1.00 46.53 138 ASP A N 1
ATOM 1077 C CA . ASP A 1 138 ? -10.930 -10.550 -16.249 1.00 46.53 138 ASP A CA 1
ATOM 1078 C C . ASP A 1 138 ? -9.913 -11.684 -16.348 1.00 46.53 138 ASP A C 1
ATOM 1080 O O . ASP A 1 138 ? -8.727 -11.479 -16.594 1.00 46.53 138 ASP A O 1
ATOM 1084 N N . SER A 1 139 ? -10.362 -12.899 -16.049 1.00 44.66 139 SER A N 1
ATOM 1085 C CA . SER A 1 139 ? -9.500 -14.074 -16.009 1.00 44.66 139 SER A CA 1
ATOM 1086 C C . SER A 1 139 ? -10.211 -15.273 -16.618 1.00 44.66 139 SER A C 1
ATOM 1088 O O . SER A 1 139 ? -11.338 -15.591 -16.240 1.00 44.66 139 SER A O 1
ATOM 1090 N N . ALA A 1 140 ? -9.533 -15.975 -17.531 1.00 48.84 140 ALA A N 1
ATOM 1091 C CA . ALA A 1 140 ? -10.018 -17.245 -18.071 1.00 48.84 140 ALA A CA 1
ATOM 1092 C C . ALA A 1 140 ? -10.002 -18.362 -17.006 1.00 48.84 140 ALA A C 1
ATOM 1094 O O . ALA A 1 140 ? -10.844 -19.260 -17.034 1.00 48.84 140 ALA A O 1
ATOM 1095 N N . ARG A 1 141 ? -9.057 -18.291 -16.055 1.00 46.22 141 ARG A N 1
ATOM 1096 C CA . ARG A 1 141 ? -8.936 -19.117 -14.844 1.00 46.22 141 ARG A CA 1
ATOM 1097 C C . ARG A 1 141 ? -8.133 -18.345 -13.801 1.00 46.22 141 ARG A C 1
ATOM 1099 O O . ARG A 1 141 ? -6.961 -18.057 -14.025 1.00 46.22 141 ARG A O 1
ATOM 1106 N N . LEU A 1 142 ? -8.726 -18.081 -12.638 1.00 44.34 142 L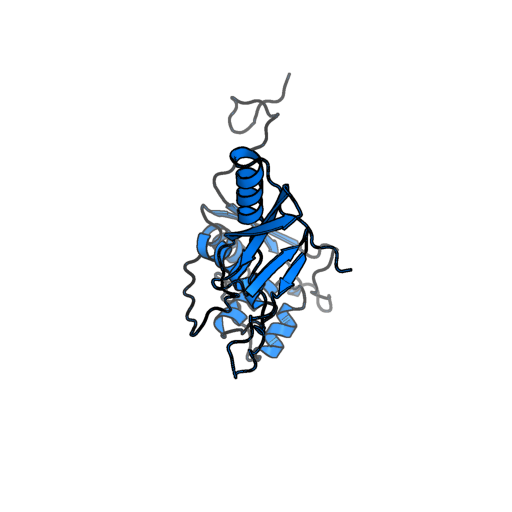EU A N 1
ATOM 1107 C CA . LEU A 1 142 ? -7.944 -17.723 -11.453 1.00 44.34 142 LEU A CA 1
ATOM 1108 C C . LEU A 1 142 ? -6.946 -18.869 -11.192 1.00 44.34 142 LEU A C 1
ATOM 1110 O O . LEU A 1 142 ? -7.383 -20.025 -11.266 1.00 44.34 142 LEU A O 1
ATOM 1114 N N . PRO A 1 143 ? -5.667 -18.614 -10.847 1.00 41.62 143 PRO A N 1
ATOM 1115 C CA . PRO A 1 143 ? -4.809 -19.633 -10.254 1.00 41.62 143 PRO A CA 1
ATOM 1116 C C . PRO A 1 143 ? -5.355 -19.944 -8.862 1.00 41.62 143 PRO A C 1
ATOM 1118 O O . PRO A 1 143 ? -4.940 -19.438 -7.822 1.00 41.62 143 PRO A O 1
ATOM 1121 N N . GLY A 1 144 ? -6.409 -20.743 -8.868 1.00 45.12 144 GLY A N 1
ATOM 1122 C CA . GLY A 1 144 ? -6.924 -21.403 -7.707 1.00 45.12 144 GLY A CA 1
ATOM 1123 C C . GLY A 1 144 ? -6.116 -22.668 -7.544 1.00 45.12 144 GLY A C 1
ATOM 1124 O O . GLY A 1 144 ? -6.452 -23.685 -8.142 1.00 45.12 144 GLY A O 1
ATOM 1125 N N . GLY A 1 145 ? -5.159 -22.660 -6.619 1.00 50.56 145 GLY A N 1
ATOM 1126 C CA . GLY A 1 145 ? -5.087 -23.826 -5.754 1.00 50.56 145 GLY A CA 1
ATOM 1127 C C . GLY A 1 145 ? -6.492 -23.976 -5.171 1.00 50.56 145 GLY A C 1
ATOM 1128 O O . GLY A 1 145 ? -6.949 -23.093 -4.439 1.00 50.56 145 GLY A O 1
ATOM 1129 N N . ALA A 1 146 ? -7.240 -24.989 -5.617 1.00 51.28 146 ALA A N 1
ATOM 1130 C CA . ALA A 1 146 ? -8.645 -25.124 -5.261 1.00 51.28 146 ALA A CA 1
ATOM 1131 C C . ALA A 1 146 ? -8.763 -25.033 -3.733 1.00 51.28 146 ALA A C 1
ATOM 1133 O O . ALA A 1 146 ? -8.126 -25.805 -3.009 1.00 51.28 146 ALA A O 1
ATOM 1134 N N . LYS A 1 147 ? -9.536 -24.058 -3.228 1.00 55.28 147 LYS A N 1
ATOM 1135 C CA . LYS A 1 147 ? -9.846 -23.941 -1.795 1.00 55.28 147 LYS A CA 1
ATOM 1136 C C . LYS A 1 147 ? -10.778 -25.085 -1.419 1.00 55.28 147 LYS A C 1
ATOM 1138 O O . LYS A 1 147 ? -11.987 -24.915 -1.283 1.00 55.28 147 LYS A O 1
ATOM 1143 N N . ILE A 1 148 ? -10.207 -26.271 -1.293 1.00 69.19 148 ILE A N 1
ATOM 1144 C CA . ILE A 1 148 ? -10.923 -27.455 -0.865 1.00 69.19 148 ILE A CA 1
ATOM 1145 C C . ILE A 1 148 ? -11.131 -27.335 0.641 1.00 69.19 148 ILE A C 1
ATOM 1147 O O . ILE A 1 148 ? -10.194 -27.069 1.395 1.00 69.19 148 ILE A O 1
ATOM 1151 N N . ARG A 1 149 ? -12.379 -27.486 1.090 1.00 71.94 149 ARG A N 1
ATOM 1152 C CA . ARG A 1 149 ? -12.682 -27.463 2.521 1.00 71.94 149 ARG A CA 1
ATOM 1153 C C . ARG A 1 149 ? -12.071 -28.705 3.183 1.00 71.94 149 ARG A C 1
ATOM 1155 O O . ARG A 1 149 ? -12.282 -29.805 2.670 1.00 71.94 149 ARG A O 1
ATOM 1162 N N . PRO A 1 150 ? -11.337 -28.555 4.299 1.00 79.00 150 PRO A N 1
ATOM 1163 C CA . PRO A 1 150 ? -10.889 -29.706 5.063 1.00 79.00 150 PRO A CA 1
ATOM 1164 C C . PRO A 1 150 ? -12.091 -30.433 5.673 1.00 79.00 150 PRO A C 1
ATOM 1166 O O . PRO A 1 150 ? -13.076 -29.808 6.072 1.00 79.00 150 PRO A O 1
ATOM 1169 N N . GLN A 1 151 ? -11.984 -31.752 5.776 1.00 82.06 151 GLN A N 1
ATOM 1170 C CA . GLN A 1 151 ? -12.966 -32.620 6.417 1.00 82.06 151 GLN A CA 1
ATOM 1171 C C . GLN A 1 151 ? -12.282 -33.627 7.342 1.00 82.06 151 GLN A C 1
ATOM 1173 O O . GLN A 1 151 ? -11.087 -33.901 7.218 1.00 82.06 151 GLN A O 1
ATOM 1178 N N . ILE A 1 152 ? -13.042 -34.173 8.287 1.00 82.50 152 ILE A N 1
ATOM 1179 C CA . ILE A 1 152 ? -12.556 -35.200 9.209 1.00 82.50 152 ILE A CA 1
ATOM 1180 C C . ILE A 1 152 ? -12.827 -36.565 8.586 1.00 82.50 152 ILE A C 1
ATOM 1182 O O . ILE A 1 152 ? -13.974 -36.909 8.314 1.00 82.50 152 ILE A O 1
ATOM 1186 N N . GLN A 1 153 ? -11.778 -37.361 8.415 1.00 83.69 153 GLN A N 1
ATOM 1187 C CA . GLN A 1 153 ? -11.888 -38.780 8.112 1.00 83.69 153 GLN A CA 1
ATOM 1188 C C . GLN A 1 153 ? -11.586 -39.590 9.375 1.00 83.69 153 GLN A C 1
ATOM 1190 O O . GLN A 1 153 ? -10.544 -39.401 10.001 1.00 83.69 153 GLN A O 1
ATOM 1195 N N . LEU A 1 154 ? -12.484 -40.513 9.723 1.00 80.56 154 LEU A N 1
ATOM 1196 C CA . LEU A 1 154 ? -12.274 -41.491 10.788 1.00 80.56 154 LEU A CA 1
ATOM 1197 C C . LEU A 1 154 ? -11.914 -42.837 10.158 1.00 80.56 154 LEU A C 1
ATOM 1199 O O . LEU A 1 154 ? -12.619 -43.319 9.270 1.00 80.56 154 LEU A O 1
ATOM 1203 N N . LYS A 1 155 ? -10.817 -43.445 10.604 1.00 80.94 155 LYS A N 1
ATOM 1204 C CA . LYS A 1 155 ? -10.476 -44.834 10.285 1.00 80.94 155 LYS A CA 1
ATOM 1205 C C . LYS A 1 155 ? -10.554 -45.663 11.550 1.00 80.94 155 LYS A C 1
ATOM 1207 O O . LYS A 1 155 ? -9.927 -45.313 12.542 1.00 80.94 155 LYS A O 1
ATOM 1212 N N . THR A 1 156 ? -11.305 -46.751 11.495 1.00 82.62 156 THR A N 1
ATOM 1213 C CA . THR A 1 156 ? -11.452 -47.694 12.600 1.00 82.62 156 THR A CA 1
ATOM 1214 C C . THR A 1 156 ? -10.684 -48.978 12.293 1.00 82.62 156 THR A C 1
ATOM 1216 O O . THR A 1 156 ? -10.706 -49.465 11.162 1.00 82.62 156 THR A O 1
ATOM 1219 N N . SER A 1 157 ? -9.992 -49.527 13.287 1.00 82.94 157 SER A N 1
ATOM 1220 C CA . SER A 1 157 ? -9.385 -50.861 13.237 1.00 82.94 157 SER A CA 1
ATOM 1221 C C . SER A 1 157 ? -9.676 -51.594 14.537 1.00 82.94 157 SER A C 1
ATOM 1223 O O . SER A 1 157 ? -9.716 -50.984 15.603 1.00 82.94 157 SER A O 1
ATOM 1225 N N . ARG A 1 158 ? -9.914 -52.902 14.448 1.00 81.12 158 ARG A N 1
ATOM 1226 C CA . ARG A 1 158 ? -10.125 -53.754 15.618 1.00 81.12 158 ARG A CA 1
ATOM 1227 C C . ARG A 1 158 ? -8.840 -54.517 15.908 1.00 81.12 158 ARG A C 1
ATOM 1229 O O . ARG A 1 158 ? -8.318 -55.180 15.015 1.00 81.12 158 ARG A O 1
ATOM 1236 N N . GLU A 1 159 ? -8.359 -54.421 17.138 1.00 79.19 159 GLU A N 1
ATOM 1237 C CA . GLU A 1 159 ? -7.209 -55.174 17.633 1.00 79.19 159 GLU A CA 1
ATOM 1238 C C . GLU A 1 159 ? -7.656 -55.919 18.896 1.00 79.19 159 GLU A C 1
ATOM 1240 O O . GLU A 1 159 ? -7.901 -55.311 19.938 1.00 79.19 159 GLU A O 1
ATOM 1245 N N . GLY A 1 160 ? -7.886 -57.231 18.766 1.00 79.25 160 GLY A N 1
ATOM 1246 C CA . GLY A 1 160 ? -8.557 -58.034 19.794 1.00 79.25 160 GLY A CA 1
ATOM 1247 C C . GLY A 1 160 ? -9.968 -57.513 20.099 1.00 79.25 160 GLY A C 1
ATOM 1248 O O . GLY A 1 160 ? -10.806 -57.380 19.200 1.00 79.25 160 GLY A O 1
ATOM 1249 N N . ASP A 1 161 ? -10.219 -57.180 21.364 1.00 82.31 161 ASP A N 1
ATOM 1250 C CA . ASP A 1 161 ? -11.478 -56.573 21.825 1.00 82.31 161 ASP A CA 1
ATOM 1251 C C . ASP A 1 161 ? -11.449 -55.037 21.846 1.00 82.31 161 ASP A C 1
ATOM 1253 O O . ASP A 1 161 ? -12.461 -54.395 22.124 1.00 82.31 161 ASP A O 1
ATOM 1257 N N . GLY A 1 162 ? -10.311 -54.430 21.497 1.00 69.81 162 GLY A N 1
ATOM 1258 C CA . GLY A 1 162 ? -10.164 -52.985 21.388 1.00 69.81 162 GLY A CA 1
ATOM 1259 C C . GLY A 1 162 ? -10.607 -52.453 20.023 1.00 69.81 162 GLY A C 1
ATOM 1260 O O . GLY A 1 162 ? -10.232 -52.986 18.974 1.00 69.81 162 GLY A O 1
ATOM 1261 N N . LEU A 1 163 ? -11.363 -51.352 20.026 1.00 77.19 163 LEU A N 1
ATOM 1262 C CA . LEU A 1 163 ? -11.625 -50.540 18.836 1.00 77.19 163 LEU A CA 1
ATOM 1263 C C . LEU A 1 163 ? -10.678 -49.337 18.828 1.00 77.19 163 LEU A C 1
ATOM 1265 O O . LEU A 1 163 ? -10.786 -48.447 19.668 1.00 77.19 163 LEU A O 1
ATOM 1269 N N . GLN A 1 164 ? -9.778 -49.283 17.852 1.00 78.06 164 GLN A N 1
ATOM 1270 C CA . GLN A 1 164 ? -8.936 -48.118 17.608 1.00 78.06 164 GLN A CA 1
ATOM 1271 C C . GLN A 1 164 ? -9.612 -47.193 16.600 1.00 78.06 164 GLN A C 1
ATOM 1273 O O . GLN A 1 164 ? -10.065 -47.635 15.542 1.00 78.06 164 GLN A O 1
ATOM 1278 N N . VAL A 1 165 ? -9.655 -45.898 16.915 1.00 78.75 165 VAL A N 1
ATOM 1279 C CA . VAL A 1 165 ? -10.196 -44.851 16.041 1.00 78.75 165 VAL A CA 1
ATOM 1280 C C . VAL A 1 165 ? -9.103 -43.831 15.754 1.00 78.75 165 VAL A C 1
ATOM 1282 O O . VAL A 1 165 ? -8.631 -43.140 16.650 1.00 78.75 165 VAL A O 1
ATOM 1285 N N . LEU A 1 166 ? -8.721 -43.708 14.486 1.00 82.38 166 LEU A N 1
ATOM 1286 C CA . LEU A 1 166 ? -7.796 -42.691 14.008 1.00 82.38 166 LEU A CA 1
ATOM 1287 C C . LEU A 1 166 ? -8.573 -41.587 13.289 1.00 82.38 166 LEU A C 1
ATOM 1289 O O . LEU A 1 166 ? -9.062 -41.788 12.174 1.00 82.38 166 LEU A O 1
ATOM 1293 N N . ALA A 1 167 ? -8.646 -40.411 13.910 1.00 80.12 167 ALA A N 1
ATOM 1294 C CA . ALA A 1 167 ? -9.130 -39.199 13.265 1.00 80.12 167 ALA A CA 1
ATOM 1295 C C . ALA A 1 167 ? -8.006 -38.538 12.452 1.00 80.12 167 ALA A C 1
ATOM 1297 O O . ALA A 1 167 ? -6.872 -38.412 12.915 1.00 80.12 167 ALA A O 1
ATOM 1298 N N . THR A 1 168 ? -8.300 -38.109 11.226 1.00 82.94 168 THR A N 1
ATOM 1299 C CA . THR A 1 168 ? -7.348 -37.406 10.356 1.00 82.94 168 THR A CA 1
ATOM 1300 C C . THR A 1 168 ? -8.058 -36.294 9.597 1.00 82.94 168 THR A C 1
ATOM 1302 O O . THR A 1 168 ? -9.152 -36.498 9.073 1.00 82.94 168 THR A O 1
ATOM 1305 N N . ILE A 1 169 ? -7.434 -35.118 9.508 1.00 82.56 169 ILE A N 1
ATOM 1306 C CA . ILE A 1 169 ? -7.938 -34.030 8.666 1.00 82.56 169 ILE A CA 1
ATOM 1307 C C . ILE A 1 169 ? -7.462 -34.266 7.235 1.00 82.56 169 ILE A C 1
ATOM 1309 O O . ILE A 1 169 ? -6.265 -34.434 6.991 1.00 82.56 169 ILE A O 1
ATOM 1313 N N . VAL A 1 170 ? -8.399 -34.273 6.292 1.00 83.38 170 VAL A N 1
ATOM 1314 C CA . VAL A 1 170 ? -8.140 -34.527 4.875 1.00 83.38 170 VAL A CA 1
ATOM 1315 C C . VAL A 1 170 ? -8.758 -33.456 3.986 1.00 83.38 170 VAL A C 1
ATOM 1317 O O . VAL A 1 170 ? -9.715 -32.786 4.367 1.00 83.38 170 VAL A O 1
ATOM 1320 N N . TYR A 1 171 ? -8.208 -33.318 2.788 1.00 79.19 171 TYR A N 1
ATOM 1321 C CA . TYR A 1 171 ? -8.671 -32.426 1.737 1.00 79.19 171 TYR A CA 1
ATOM 1322 C C . TYR A 1 171 ? -9.070 -33.259 0.520 1.00 79.19 171 TYR A C 1
ATOM 1324 O O . TYR A 1 171 ? -8.316 -34.131 0.085 1.00 79.19 171 TYR A O 1
ATOM 1332 N N . GLY A 1 172 ? -10.237 -32.956 -0.039 1.00 73.88 172 GLY A N 1
ATOM 1333 C CA . GLY A 1 172 ? -10.777 -33.570 -1.252 1.00 73.88 172 GLY A CA 1
ATOM 1334 C C . GLY A 1 172 ? -11.806 -34.653 -0.956 1.00 73.88 172 GLY A C 1
ATOM 1335 O O . GLY A 1 172 ? -11.850 -35.200 0.149 1.00 73.88 172 GLY A O 1
ATOM 1336 N N . ASP A 1 173 ? -12.616 -34.952 -1.967 1.00 67.38 173 ASP A N 1
ATOM 1337 C CA . ASP A 1 173 ? -13.551 -36.072 -1.976 1.00 67.38 173 ASP A CA 1
ATOM 1338 C C . ASP A 1 173 ? -13.491 -36.781 -3.348 1.00 67.38 173 ASP A C 1
ATOM 1340 O O . ASP A 1 173 ? -13.989 -36.234 -4.333 1.00 67.38 173 ASP A O 1
ATOM 1344 N N . PRO A 1 174 ? -12.813 -37.941 -3.473 1.00 70.69 174 PRO A N 1
ATOM 1345 C CA . PRO A 1 174 ? -12.100 -38.666 -2.419 1.00 70.69 174 PRO A CA 1
ATOM 1346 C C . PRO A 1 174 ? -10.858 -37.902 -1.904 1.00 70.69 174 PRO A C 1
ATOM 1348 O O . PRO A 1 174 ? -10.311 -37.069 -2.627 1.00 70.69 174 PRO A O 1
ATOM 1351 N N . PRO A 1 175 ? -10.371 -38.178 -0.676 1.00 73.88 175 PRO A N 1
ATOM 1352 C CA . PRO A 1 175 ? -9.203 -37.499 -0.108 1.00 73.88 175 PRO A CA 1
ATOM 1353 C C . PRO A 1 175 ? -7.956 -37.563 -0.998 1.00 73.88 175 PRO A C 1
ATOM 1355 O O . PRO A 1 175 ? -7.462 -38.652 -1.285 1.00 73.88 175 PRO A O 1
ATOM 1358 N N . ILE A 1 176 ? -7.425 -36.397 -1.373 1.00 73.50 176 ILE A N 1
ATOM 1359 C CA . ILE A 1 176 ? -6.195 -36.244 -2.172 1.00 73.50 176 ILE A CA 1
ATOM 1360 C C . ILE A 1 176 ? -4.995 -35.811 -1.323 1.00 73.50 176 ILE A C 1
ATOM 1362 O O . ILE A 1 176 ? -3.850 -36.086 -1.674 1.00 73.50 176 ILE A O 1
ATOM 1366 N N . ALA A 1 177 ? -5.246 -35.160 -0.186 1.00 75.75 177 ALA A N 1
ATOM 1367 C CA . ALA A 1 177 ? -4.218 -34.735 0.754 1.00 75.75 177 ALA A CA 1
ATOM 1368 C C . ALA A 1 177 ? -4.707 -34.869 2.199 1.00 75.75 177 ALA A C 1
ATOM 1370 O O . ALA A 1 177 ? -5.908 -34.873 2.471 1.00 75.75 177 ALA A O 1
ATOM 1371 N N . ARG A 1 178 ? -3.773 -34.987 3.139 1.00 81.12 178 ARG A N 1
ATOM 1372 C CA . ARG A 1 178 ? -4.035 -35.099 4.578 1.00 81.12 178 ARG A CA 1
ATOM 1373 C C . ARG A 1 178 ? -3.073 -34.244 5.392 1.00 81.12 178 ARG A C 1
ATOM 1375 O O . ARG A 1 178 ? -1.988 -33.920 4.914 1.00 81.12 178 ARG A O 1
ATOM 1382 N N . VAL A 1 179 ? -3.454 -33.924 6.622 1.00 76.44 179 VAL A N 1
ATOM 1383 C CA . VAL A 1 179 ? -2.632 -33.165 7.573 1.00 76.44 179 VAL A CA 1
ATOM 1384 C C . VAL A 1 179 ? -2.019 -34.115 8.600 1.00 76.44 179 VAL A C 1
ATOM 1386 O O . VAL A 1 179 ? -2.746 -34.732 9.375 1.00 76.44 179 VAL A O 1
ATOM 1389 N N . ASP A 1 180 ? -0.688 -34.191 8.620 1.00 72.81 180 ASP A N 1
ATOM 1390 C CA . ASP A 1 180 ? 0.112 -34.938 9.595 1.00 72.81 180 ASP A CA 1
ATOM 1391 C C . ASP A 1 180 ? 0.914 -33.922 10.436 1.00 72.81 180 ASP A C 1
ATOM 1393 O O . ASP A 1 180 ? 1.972 -33.440 10.021 1.00 72.81 180 ASP A O 1
ATOM 1397 N N . GLY A 1 181 ? 0.388 -33.550 11.609 1.00 69.06 181 GLY A N 1
ATOM 1398 C CA . GLY A 1 181 ? 0.961 -32.473 12.430 1.00 69.06 181 GLY A CA 1
ATOM 1399 C C . GLY A 1 181 ? 0.904 -31.119 11.713 1.00 69.06 181 GLY A C 1
ATOM 1400 O O . GLY A 1 181 ? -0.183 -30.650 11.369 1.00 69.06 181 GLY A O 1
ATOM 1401 N N . ASP A 1 182 ? 2.073 -30.523 11.462 1.00 65.44 182 ASP A N 1
ATOM 1402 C CA . ASP A 1 182 ? 2.216 -29.238 10.760 1.00 65.44 182 ASP A CA 1
ATOM 1403 C C . ASP A 1 182 ? 2.422 -29.373 9.248 1.00 65.44 182 ASP A C 1
ATOM 1405 O O . ASP A 1 182 ? 2.536 -28.368 8.545 1.00 65.44 182 ASP A O 1
ATOM 1409 N N . ARG A 1 183 ? 2.467 -30.601 8.720 1.00 64.06 183 ARG A N 1
ATOM 1410 C CA . ARG A 1 183 ? 2.740 -30.855 7.301 1.00 64.06 183 ARG A CA 1
ATOM 1411 C C . ARG A 1 183 ? 1.510 -31.407 6.593 1.00 64.06 183 ARG A C 1
ATOM 1413 O O . ARG A 1 183 ? 0.792 -32.248 7.130 1.00 64.06 183 ARG A O 1
ATOM 1420 N N . MET A 1 184 ? 1.304 -30.973 5.352 1.00 69.56 184 MET A N 1
ATOM 1421 C CA . MET A 1 184 ? 0.344 -31.593 4.442 1.00 69.56 184 MET A CA 1
ATOM 1422 C C . MET A 1 184 ? 1.053 -32.662 3.604 1.00 69.56 184 MET A C 1
ATOM 1424 O O . MET A 1 184 ? 2.164 -32.438 3.128 1.00 69.56 184 MET A O 1
ATOM 1428 N N . ARG A 1 185 ? 0.428 -33.829 3.434 1.00 73.69 185 ARG A N 1
ATOM 1429 C CA . ARG A 1 185 ? 0.949 -34.935 2.618 1.00 73.69 185 ARG A CA 1
ATOM 1430 C C . ARG A 1 185 ? -0.093 -35.409 1.618 1.00 73.69 185 ARG A C 1
ATOM 1432 O O . ARG A 1 185 ? -1.274 -35.476 1.952 1.00 73.69 185 ARG A O 1
ATOM 1439 N N . LEU A 1 186 ? 0.351 -35.777 0.418 1.00 74.31 186 LEU A N 1
ATOM 1440 C CA . LEU A 1 186 ? -0.506 -36.419 -0.577 1.00 74.31 186 LEU A CA 1
ATOM 1441 C C . LEU A 1 186 ? -0.974 -37.786 -0.067 1.00 74.31 186 LEU A C 1
ATOM 1443 O O . LEU A 1 186 ? -0.217 -38.531 0.558 1.00 74.31 186 LEU A O 1
ATOM 1447 N N . VAL A 1 187 ? -2.239 -38.105 -0.326 1.00 72.25 187 VAL A N 1
ATOM 1448 C CA . VAL A 1 187 ? -2.795 -39.438 -0.092 1.00 72.25 187 VAL A CA 1
ATOM 1449 C C . VAL A 1 187 ? -2.663 -40.216 -1.394 1.00 72.25 187 VAL A C 1
ATOM 1451 O O . VAL A 1 187 ? -3.144 -39.762 -2.430 1.00 72.25 187 VAL A O 1
ATOM 1454 N N . GLU A 1 188 ? -2.011 -41.380 -1.356 1.00 64.88 188 GLU A N 1
ATOM 1455 C CA . GLU A 1 188 ? -1.915 -42.233 -2.540 1.00 64.88 188 GLU A CA 1
ATOM 1456 C C . GLU A 1 188 ? -3.320 -42.617 -3.036 1.00 64.88 188 GLU A C 1
ATOM 1458 O O . GLU A 1 188 ? -4.149 -43.091 -2.244 1.00 64.88 188 GLU A O 1
ATOM 1463 N N . PRO A 1 189 ? -3.619 -42.433 -4.333 1.00 58.03 189 PRO A N 1
ATOM 1464 C CA . PRO A 1 189 ? -4.904 -42.832 -4.879 1.00 58.03 189 PRO A CA 1
ATOM 1465 C C . PRO A 1 189 ? -5.071 -44.353 -4.776 1.00 58.03 189 PRO A C 1
ATOM 1467 O O . PRO A 1 189 ? -4.190 -45.124 -5.163 1.00 58.03 189 PRO A O 1
ATOM 1470 N N . LYS A 1 190 ? -6.233 -44.815 -4.291 1.00 54.28 190 LYS A N 1
ATOM 1471 C CA . LYS A 1 190 ? -6.587 -46.241 -4.360 1.00 54.28 190 LYS A CA 1
ATOM 1472 C C . LYS A 1 190 ? -6.578 -46.670 -5.833 1.00 54.28 190 LYS A C 1
ATOM 1474 O O . LYS A 1 190 ? -7.341 -46.122 -6.628 1.00 54.28 190 LYS A O 1
ATOM 1479 N N . LYS A 1 191 ? -5.743 -47.654 -6.194 1.00 50.97 191 LYS A N 1
ATOM 1480 C CA . LYS A 1 191 ? -5.736 -48.267 -7.534 1.00 50.97 191 LYS A CA 1
ATOM 1481 C C . LYS A 1 191 ? -7.156 -48.744 -7.868 1.00 50.97 191 LYS A C 1
ATOM 1483 O O . LYS A 1 191 ? -7.639 -49.697 -7.261 1.00 50.97 191 LYS A O 1
ATOM 1488 N N . LYS A 1 192 ? -7.831 -48.103 -8.827 1.00 48.19 192 LYS A N 1
ATOM 1489 C CA . LYS A 1 192 ? -8.975 -48.733 -9.503 1.00 48.19 192 LYS A CA 1
ATOM 1490 C C . LYS A 1 192 ? -8.412 -49.836 -10.399 1.00 48.19 192 LYS A C 1
ATOM 1492 O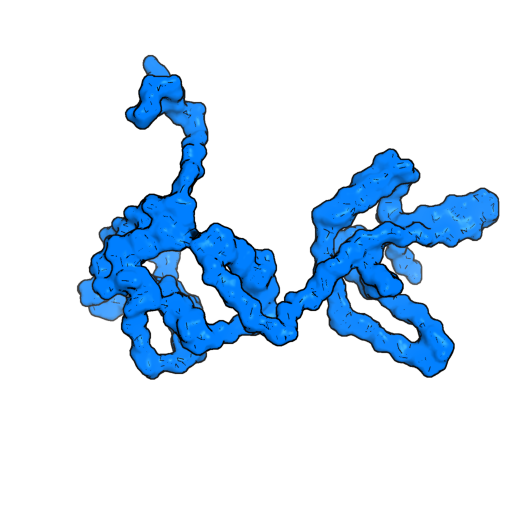 O . LYS A 1 192 ? -7.400 -49.613 -11.064 1.00 48.19 192 LYS A O 1
ATOM 1497 N N . ALA A 1 193 ? -9.031 -51.016 -10.377 1.00 44.97 193 ALA A N 1
ATOM 1498 C CA . ALA A 1 193 ? -8.599 -52.170 -11.162 1.00 44.97 193 ALA A CA 1
ATOM 1499 C C . ALA A 1 193 ? -8.296 -51.753 -12.618 1.00 44.97 193 ALA A C 1
ATOM 1501 O O . ALA A 1 193 ? -9.170 -51.246 -13.317 1.00 44.97 193 ALA A O 1
ATOM 1502 N N . GLY A 1 194 ? -7.034 -51.899 -13.037 1.00 51.81 194 GLY A N 1
ATOM 1503 C CA . GLY A 1 194 ? -6.599 -51.715 -14.426 1.00 51.81 194 GLY A CA 1
ATOM 1504 C C . GLY A 1 194 ? -6.127 -50.322 -14.876 1.00 51.81 194 GLY A C 1
ATOM 1505 O O . GLY A 1 194 ? -5.680 -50.217 -16.013 1.00 51.81 194 GLY A O 1
ATOM 1506 N N . LYS A 1 195 ? -6.148 -49.260 -14.052 1.00 50.75 195 LYS A N 1
ATOM 1507 C CA . LYS A 1 195 ? -5.568 -47.946 -14.436 1.00 50.75 195 LYS A CA 1
ATOM 1508 C C . LYS A 1 195 ? -4.572 -47.426 -13.395 1.00 50.75 195 LYS A C 1
ATOM 1510 O O . LYS A 1 195 ? -4.901 -47.326 -12.213 1.00 50.75 195 LYS A O 1
ATOM 1515 N N . LYS A 1 196 ? -3.355 -47.061 -13.835 1.00 45.78 196 LYS A N 1
ATOM 1516 C CA . LYS A 1 196 ? -2.423 -46.248 -13.031 1.00 45.78 196 LYS A CA 1
ATOM 1517 C C . LYS A 1 196 ? -3.120 -44.918 -12.733 1.00 45.78 196 LYS A C 1
ATOM 1519 O O . LYS A 1 196 ? -3.481 -44.201 -13.658 1.00 45.78 196 LYS A O 1
ATOM 1524 N N . ALA A 1 197 ? -3.346 -44.621 -11.459 1.00 52.47 197 ALA A N 1
ATOM 1525 C CA . ALA A 1 197 ? -3.827 -43.313 -11.046 1.00 52.47 197 ALA A CA 1
ATOM 1526 C C . ALA A 1 197 ? -2.642 -42.338 -11.062 1.00 52.47 197 ALA A C 1
ATOM 1528 O O . ALA A 1 197 ? -1.652 -42.572 -10.369 1.00 52.47 197 ALA A O 1
ATOM 1529 N N . GLU A 1 198 ? -2.722 -41.286 -11.877 1.00 50.84 198 GLU A N 1
ATOM 1530 C CA . GLU A 1 198 ? -1.773 -40.173 -11.809 1.00 50.84 198 GLU A CA 1
ATOM 1531 C C . GLU A 1 198 ? -1.966 -39.434 -10.475 1.00 50.84 198 GLU A C 1
ATOM 1533 O O . GLU A 1 198 ? -3.109 -39.144 -10.100 1.00 50.84 198 GLU A O 1
ATOM 1538 N N . PRO A 1 199 ? -0.888 -39.152 -9.723 1.00 53.59 199 PRO A N 1
ATOM 1539 C CA . PRO A 1 199 ? -0.996 -38.339 -8.524 1.00 53.59 199 PRO A CA 1
ATOM 1540 C C . PRO A 1 199 ? -1.428 -36.911 -8.903 1.00 53.59 199 PRO A C 1
ATOM 1542 O O . PRO A 1 199 ? -1.042 -36.417 -9.968 1.00 53.59 199 PRO A O 1
ATOM 1545 N N . PRO A 1 200 ? -2.203 -36.221 -8.046 1.00 53.09 200 PRO A N 1
ATOM 1546 C CA . PRO A 1 200 ? -2.468 -34.803 -8.241 1.00 53.09 200 PRO A CA 1
ATOM 1547 C C . PRO A 1 200 ? -1.132 -34.052 -8.304 1.00 53.09 200 PRO A C 1
ATOM 1549 O O . PRO A 1 200 ? -0.296 -34.213 -7.415 1.00 53.09 200 PRO A O 1
ATOM 1552 N N . ARG A 1 201 ? -0.926 -33.252 -9.359 1.00 54.91 201 ARG A N 1
ATOM 1553 C CA . ARG A 1 201 ? 0.319 -32.487 -9.565 1.00 54.91 201 ARG A CA 1
ATOM 1554 C C . ARG A 1 201 ? 0.508 -31.367 -8.532 1.00 54.91 201 ARG A C 1
ATOM 1556 O O . ARG A 1 201 ? 1.628 -30.909 -8.349 1.00 54.91 201 ARG A O 1
ATOM 1563 N N . GLU A 1 202 ? -0.558 -30.969 -7.832 1.00 56.59 202 GLU A N 1
ATOM 1564 C CA . GLU A 1 202 ? -0.576 -29.827 -6.912 1.00 56.59 202 GLU A CA 1
ATOM 1565 C C . GLU A 1 202 ? -1.314 -30.153 -5.603 1.00 56.59 202 GLU A C 1
ATOM 1567 O O . GLU A 1 202 ? -2.346 -30.831 -5.593 1.00 56.59 202 GLU A O 1
ATOM 1572 N N . LEU A 1 203 ? -0.777 -29.662 -4.479 1.00 57.69 203 LEU A N 1
ATOM 1573 C CA . LEU A 1 203 ? -1.401 -29.765 -3.158 1.00 57.69 203 LEU A CA 1
ATOM 1574 C C . LEU A 1 203 ? -2.487 -28.690 -2.985 1.00 57.69 203 LEU A C 1
ATOM 1576 O O . LEU A 1 203 ? -2.283 -27.546 -3.394 1.00 57.69 203 LEU A O 1
ATOM 1580 N N . PRO A 1 204 ? -3.619 -29.006 -2.328 1.00 64.81 204 PRO A N 1
ATOM 1581 C CA . PRO A 1 204 ? -4.616 -27.997 -2.001 1.00 64.81 204 PRO A CA 1
ATOM 1582 C C . PRO A 1 204 ? -4.061 -26.973 -1.005 1.00 64.81 204 PRO A C 1
ATOM 1584 O O . PRO A 1 204 ? -3.231 -27.285 -0.149 1.00 64.81 204 PRO A O 1
ATOM 1587 N N . VAL A 1 205 ? -4.565 -25.741 -1.082 1.00 71.19 205 VAL A N 1
ATOM 1588 C CA . VAL A 1 205 ? -4.157 -24.670 -0.166 1.00 71.19 205 VAL A CA 1
ATOM 1589 C C . VAL A 1 205 ? -4.646 -24.987 1.247 1.00 71.19 205 VAL A C 1
ATOM 1591 O O . VAL A 1 205 ? -5.847 -25.141 1.489 1.00 71.19 205 VAL A O 1
ATOM 1594 N N . ARG A 1 206 ? -3.710 -25.054 2.198 1.00 70.81 206 ARG A N 1
ATOM 1595 C CA . ARG A 1 206 ? -3.993 -25.351 3.605 1.00 70.81 206 ARG A CA 1
ATOM 1596 C C . ARG A 1 206 ? -4.825 -24.242 4.256 1.00 70.81 206 ARG A C 1
ATOM 1598 O O . ARG A 1 206 ? -4.453 -23.073 4.221 1.00 70.81 206 ARG A O 1
ATOM 1605 N N . ASN A 1 207 ? -5.914 -24.613 4.926 1.00 76.75 207 ASN A N 1
ATOM 1606 C CA . ASN A 1 207 ? -6.782 -23.701 5.668 1.00 76.75 207 ASN A CA 1
ATOM 1607 C C . ASN A 1 207 ? -6.646 -23.911 7.185 1.00 76.75 207 ASN A C 1
ATOM 1609 O O . ASN A 1 207 ? -7.477 -24.558 7.823 1.00 76.75 207 ASN A O 1
ATOM 1613 N N . VAL A 1 208 ? -5.600 -23.318 7.769 1.00 75.81 208 VAL A N 1
ATOM 1614 C CA . VAL A 1 208 ? -5.248 -23.471 9.196 1.00 75.81 208 VAL A CA 1
ATOM 1615 C C . VAL A 1 208 ? -6.376 -23.011 10.130 1.00 75.81 208 VAL A C 1
ATOM 1617 O O . VAL A 1 208 ? -6.614 -23.627 11.168 1.00 75.81 208 VAL A O 1
ATOM 1620 N N . ARG A 1 209 ? -7.126 -21.967 9.750 1.00 74.88 209 ARG A N 1
ATOM 1621 C CA . ARG A 1 209 ? -8.249 -21.454 10.550 1.00 74.88 209 ARG A CA 1
ATOM 1622 C C . ARG A 1 209 ? -9.360 -22.495 10.697 1.00 74.88 209 ARG A C 1
ATOM 1624 O O . ARG A 1 209 ? -9.837 -22.720 11.805 1.00 74.88 209 ARG A O 1
ATOM 1631 N N . VAL A 1 210 ? -9.766 -23.136 9.599 1.00 77.88 210 VAL A N 1
ATOM 1632 C CA . VAL A 1 210 ? -10.815 -24.170 9.633 1.00 77.88 210 VAL A CA 1
ATOM 1633 C C . VAL A 1 210 ? -10.290 -25.463 10.260 1.00 77.88 210 VAL A C 1
ATOM 1635 O O . VAL A 1 210 ? -11.028 -26.120 10.988 1.00 77.88 210 VAL A O 1
ATOM 1638 N N . GLU A 1 211 ? -9.013 -25.804 10.063 1.00 80.06 211 GLU A N 1
ATOM 1639 C CA . GLU A 1 211 ? -8.374 -26.926 10.767 1.00 80.06 211 GLU A CA 1
ATOM 1640 C C . GLU A 1 211 ? -8.441 -26.772 12.289 1.00 80.06 211 GLU A C 1
ATOM 1642 O O . GLU A 1 211 ? -8.771 -27.737 12.975 1.00 80.06 211 GLU A O 1
ATOM 1647 N N . LYS A 1 212 ? -8.169 -25.570 12.819 1.00 78.88 212 LYS A N 1
ATOM 1648 C CA . LYS A 1 212 ? -8.256 -25.287 14.259 1.00 78.88 212 LYS A CA 1
ATOM 1649 C C . LYS A 1 212 ? -9.669 -25.536 14.794 1.00 78.88 212 LYS A C 1
ATOM 1651 O O . LYS A 1 212 ? -9.821 -26.259 15.772 1.00 78.88 212 LYS A O 1
ATOM 1656 N N . LEU A 1 213 ? -10.689 -25.048 14.086 1.00 80.44 213 LEU A N 1
ATOM 1657 C CA . LEU A 1 213 ? -12.095 -25.277 14.444 1.00 80.44 213 LEU A CA 1
ATOM 1658 C C . LEU A 1 213 ? -12.478 -26.765 14.399 1.00 80.44 213 LEU A C 1
ATOM 1660 O O . LEU A 1 213 ? -13.218 -27.247 15.253 1.00 80.44 213 LEU A O 1
ATOM 1664 N N . LEU A 1 214 ? -11.977 -27.518 13.413 1.00 83.06 214 LEU A N 1
ATOM 1665 C CA . LEU A 1 214 ? -12.217 -28.963 13.328 1.00 83.06 214 LEU A CA 1
ATOM 1666 C C . LEU A 1 214 ? -11.535 -29.730 14.469 1.00 83.06 214 LEU A C 1
ATOM 1668 O O . LEU A 1 214 ? -12.120 -30.685 14.975 1.00 83.06 214 LEU A O 1
ATOM 1672 N N . ARG A 1 215 ? -10.333 -29.312 14.886 1.00 82.50 215 ARG A N 1
ATOM 1673 C CA . ARG A 1 215 ? -9.620 -29.882 16.043 1.00 82.50 215 ARG A CA 1
ATOM 1674 C C . ARG A 1 215 ? -10.363 -29.617 17.344 1.00 82.50 215 ARG A C 1
ATOM 1676 O O . ARG A 1 215 ? -10.626 -30.556 18.084 1.00 82.50 215 ARG A O 1
ATOM 1683 N N . GLU A 1 216 ? -10.753 -28.368 17.582 1.00 80.69 216 GLU A N 1
ATOM 1684 C CA . GLU A 1 216 ? -11.536 -27.977 18.760 1.00 80.69 216 GLU A CA 1
ATOM 1685 C C . GLU A 1 216 ? -12.834 -28.782 18.834 1.00 80.69 216 GLU A C 1
ATOM 1687 O O . GLU A 1 216 ? -13.102 -29.429 19.843 1.00 80.69 216 GLU A O 1
ATOM 1692 N N . ARG A 1 217 ? -13.566 -28.884 17.718 1.00 81.31 217 ARG A N 1
ATOM 1693 C CA . ARG A 1 217 ? -14.790 -29.689 17.643 1.00 81.31 217 ARG A CA 1
ATOM 1694 C C . ARG A 1 217 ? -14.552 -31.182 17.892 1.00 81.31 217 ARG A C 1
ATOM 1696 O O . ARG A 1 217 ? -15.401 -31.823 18.508 1.00 81.31 217 ARG A O 1
ATOM 1703 N N . LEU A 1 218 ? -13.455 -31.757 17.392 1.00 77.69 218 LEU A N 1
ATOM 1704 C CA . LEU A 1 218 ? -13.098 -33.162 17.638 1.00 77.69 218 LEU A CA 1
ATOM 1705 C C . LEU A 1 218 ? -12.807 -33.425 19.115 1.00 77.69 218 LEU A C 1
ATOM 1707 O O . LEU A 1 218 ? -13.319 -34.398 19.674 1.00 77.69 218 LEU A O 1
ATOM 1711 N N . ARG A 1 219 ? -12.043 -32.529 19.741 1.00 81.50 219 ARG A N 1
ATOM 1712 C CA . ARG A 1 219 ? -11.685 -32.619 21.153 1.00 81.50 219 ARG A CA 1
ATOM 1713 C C . ARG A 1 219 ? -12.907 -32.444 22.048 1.00 81.50 219 ARG A C 1
ATOM 1715 O O . ARG A 1 219 ? -13.157 -33.285 22.900 1.00 81.50 219 ARG A O 1
ATOM 1722 N N . GLU A 1 220 ? -13.692 -31.393 21.829 1.00 81.38 220 GLU A N 1
ATOM 1723 C CA . GLU A 1 220 ? -14.840 -31.055 22.678 1.00 81.38 220 GLU A CA 1
ATOM 1724 C C . GLU A 1 220 ? -15.984 -32.061 22.554 1.00 81.38 220 GLU A C 1
ATOM 1726 O O . GLU A 1 220 ? -16.612 -32.409 23.549 1.00 81.38 220 GLU A O 1
ATOM 1731 N N . ARG A 1 221 ? -16.269 -32.542 21.336 1.00 79.19 221 ARG A N 1
ATOM 1732 C CA . ARG A 1 221 ? -17.440 -33.397 21.091 1.00 79.19 221 ARG A CA 1
ATOM 1733 C C . ARG A 1 221 ? -17.150 -34.887 21.208 1.00 79.19 221 ARG A C 1
ATOM 1735 O O . ARG A 1 221 ? -18.061 -35.648 21.521 1.00 79.19 221 ARG A O 1
ATOM 1742 N N . PHE A 1 222 ? -15.927 -35.308 20.896 1.00 74.88 222 PHE A N 1
ATOM 1743 C CA . PHE A 1 222 ? -15.580 -36.727 20.803 1.00 74.88 222 PHE A CA 1
ATOM 1744 C C . PHE A 1 222 ? -14.377 -37.118 21.667 1.00 74.88 222 PHE A C 1
ATOM 1746 O O . PHE A 1 222 ? -14.060 -38.301 21.727 1.00 74.88 222 PHE A O 1
ATOM 1753 N N . GLY A 1 223 ? -13.697 -36.167 22.322 1.00 79.06 223 GLY A N 1
ATOM 1754 C CA . GLY A 1 223 ? -12.477 -36.450 23.083 1.00 79.06 223 GLY A CA 1
ATOM 1755 C C . GLY A 1 223 ? -11.322 -36.958 22.212 1.00 79.06 223 GLY A C 1
ATOM 1756 O O . GLY A 1 223 ? -10.424 -37.625 22.718 1.00 79.06 223 GLY A O 1
ATOM 1757 N N . LEU A 1 224 ? -11.357 -36.692 20.901 1.00 77.44 224 LEU A N 1
ATOM 1758 C CA . LEU A 1 224 ? -10.380 -37.194 19.934 1.00 77.44 224 LEU A CA 1
ATOM 1759 C C . LEU A 1 224 ? -9.442 -36.078 19.470 1.00 77.44 224 LEU A C 1
ATOM 1761 O O . LEU A 1 224 ? -9.871 -34.951 19.235 1.00 77.44 224 LEU A O 1
ATOM 1765 N N . GLU A 1 225 ? -8.182 -36.431 19.230 1.00 79.69 225 GLU A N 1
ATOM 1766 C CA . GLU A 1 225 ? -7.195 -35.576 18.567 1.00 79.69 225 GLU A CA 1
ATOM 1767 C C . GLU A 1 225 ? -6.770 -36.205 17.231 1.00 79.69 225 GLU A C 1
ATOM 1769 O O . GLU A 1 225 ? -6.669 -37.434 17.134 1.00 79.69 225 GLU A O 1
ATOM 1774 N N . PRO A 1 226 ? -6.512 -35.410 16.174 1.00 79.75 226 PRO A N 1
ATOM 1775 C CA . PRO A 1 226 ? -5.977 -35.950 14.933 1.00 79.75 226 PRO A CA 1
ATOM 1776 C C . PRO A 1 226 ? -4.619 -36.620 15.159 1.00 79.75 226 PRO A C 1
ATOM 1778 O O . PRO A 1 226 ? -3.662 -35.976 15.593 1.00 79.75 226 PRO A O 1
ATOM 1781 N N . GLY A 1 227 ? -4.525 -37.910 14.840 1.00 72.69 227 GLY A N 1
ATOM 1782 C CA . GLY A 1 227 ? -3.311 -38.690 15.072 1.00 72.69 227 GLY A CA 1
ATOM 1783 C C . GLY A 1 227 ? -2.242 -38.469 13.999 1.00 72.69 227 GLY A C 1
ATOM 1784 O O . GLY A 1 227 ? -2.552 -38.252 12.828 1.00 72.69 227 GLY A O 1
ATOM 1785 N N . GLN A 1 228 ? -0.968 -38.579 14.386 1.00 64.62 228 GLN A N 1
ATOM 1786 C CA . GLN A 1 228 ? 0.160 -38.655 13.452 1.00 64.62 228 GLN A CA 1
ATOM 1787 C C . GLN A 1 228 ? 0.458 -40.121 13.119 1.00 64.62 228 GLN A C 1
ATOM 1789 O O . GLN A 1 228 ? 0.612 -40.946 14.019 1.00 64.62 228 GLN A O 1
ATOM 1794 N N . ARG A 1 229 ? 0.603 -40.461 11.833 1.00 56.78 229 ARG A N 1
ATOM 1795 C CA . ARG A 1 229 ? 1.166 -41.766 11.461 1.00 56.78 229 ARG A CA 1
ATOM 1796 C C . ARG A 1 229 ? 2.686 -41.712 11.570 1.00 56.78 229 ARG A C 1
ATOM 1798 O O . ARG A 1 229 ? 3.328 -41.020 10.779 1.00 56.78 229 ARG A O 1
ATOM 1805 N N . LYS A 1 230 ? 3.262 -42.480 12.497 1.00 48.38 230 LYS A N 1
ATOM 1806 C CA . LYS A 1 230 ? 4.675 -42.862 12.401 1.00 48.38 230 LYS A CA 1
ATOM 1807 C C . LYS A 1 230 ? 4.820 -43.760 11.169 1.00 48.38 230 LYS A C 1
ATOM 1809 O O . LYS A 1 230 ? 4.078 -44.729 11.031 1.00 48.38 230 LYS A O 1
ATOM 1814 N N . ILE A 1 231 ? 5.699 -43.382 10.245 1.00 40.78 231 ILE A N 1
ATOM 1815 C CA . ILE A 1 231 ? 6.164 -44.306 9.208 1.00 40.78 231 ILE A CA 1
ATOM 1816 C C . ILE A 1 231 ? 7.141 -45.226 9.942 1.00 40.78 231 ILE A C 1
ATOM 1818 O O . ILE A 1 231 ? 8.159 -44.733 10.425 1.00 40.78 231 ILE A O 1
ATOM 1822 N N . LEU A 1 232 ? 6.761 -46.490 10.125 1.00 33.84 232 LEU A N 1
ATOM 1823 C CA . LEU A 1 232 ? 7.708 -47.566 10.414 1.00 33.84 232 LEU A CA 1
ATOM 1824 C C . LEU A 1 232 ? 8.323 -48.018 9.091 1.00 33.84 232 LEU A C 1
ATOM 1826 O O . LEU A 1 232 ? 7.549 -48.088 8.106 1.00 33.84 232 LEU A O 1
#

Radius of gyration: 27.67 Å; Cα contacts (8 Å, |Δi|>4): 266; chains: 1; bounding box: 42×79×62 Å

Nearest PDB structures (foldseek):
  1a9x-assembly1_A  TM=9.459E-01  e=8.223E-09  Escherichia coli
  1c30-assembly1_A  TM=9.436E-01  e=3.428E-08  Escherichia coli
  1m6v-assembly1_G  TM=8.046E-01  e=1.438E-08  Escherichia coli
  1ce8-assembly1_A  TM=8.120E-01  e=2.220E-08  Escherichia coli
  1bxr-assembly1_A  TM=8.070E-01  e=1.530E-08  Escherichia coli

pLDDT: mean 77.79, std 15.3, range [33.84, 97.75]